Protein AF-A0A920D2S8-F1 (afdb_monomer_lite)

Secondary structure (DSSP, 8-state):
-HHHHHHHHHHHHHHHHHHHHHHHHHHHHHHT-SHHHHHHHHHHHH-HHHHHHHHHHHHHHHHHHHHHHHHHTTSSS-HHHHHHHHHHHH--HHHHHHHHHHHHHHHHTT-HHHHHHHHHHHHTT--HHHHHHHHHHHHHHHHHHHHHHHHHHHH-HHHHHHHHHHHHHHHHHSSHHHHHHHHHHHHHHHHHHHTTS--

Structure (mmCIF, N/CA/C/O backbone):
data_AF-A0A920D2S8-F1
#
_entry.id   AF-A0A920D2S8-F1
#
loop_
_atom_site.group_PDB
_atom_site.id
_atom_site.type_symbol
_atom_site.label_atom_id
_atom_site.label_alt_id
_atom_site.label_comp_id
_atom_site.label_asym_id
_atom_site.label_entity_id
_atom_site.label_seq_id
_atom_site.pdbx_PDB_ins_code
_atom_site.Cartn_x
_atom_site.Cartn_y
_atom_site.Cartn_z
_atom_site.occupancy
_atom_site.B_iso_or_equiv
_atom_site.auth_seq_id
_atom_site.auth_comp_id
_atom_site.auth_asym_id
_atom_site.auth_atom_id
_atom_site.pdbx_PDB_model_num
ATOM 1 N N . MET A 1 1 ? -25.671 11.255 15.017 1.00 48.94 1 MET A N 1
ATOM 2 C CA . MET A 1 1 ? -25.073 9.896 14.978 1.00 48.94 1 MET A CA 1
ATOM 3 C C . MET A 1 1 ? -24.901 9.359 13.550 1.00 48.94 1 MET A C 1
ATOM 5 O O . MET A 1 1 ? -23.801 8.938 13.218 1.00 48.94 1 MET A O 1
ATOM 9 N N . LEU A 1 2 ? -25.908 9.436 12.667 1.00 39.38 2 LEU A N 1
ATOM 10 C CA . LEU A 1 2 ? -25.797 8.961 11.270 1.00 39.38 2 LEU A CA 1
ATOM 11 C C . LEU A 1 2 ? -24.763 9.729 10.416 1.00 39.38 2 LEU A C 1
ATOM 13 O O . LEU A 1 2 ? -24.009 9.124 9.659 1.00 39.38 2 LEU A O 1
ATOM 17 N N . THR A 1 3 ? -24.661 11.050 10.569 1.00 47.47 3 THR A N 1
ATOM 18 C CA . THR A 1 3 ? -23.686 11.903 9.857 1.00 47.47 3 THR A CA 1
ATOM 19 C C . THR A 1 3 ? -22.233 11.585 10.215 1.00 47.47 3 THR A C 1
ATOM 21 O O . THR A 1 3 ? -21.367 11.590 9.344 1.00 47.47 3 THR A O 1
ATOM 24 N N . GLU A 1 4 ? -21.973 11.253 11.480 1.00 61.62 4 GLU A N 1
ATOM 25 C CA . GLU A 1 4 ? -20.663 10.798 11.963 1.00 61.62 4 GLU A CA 1
ATOM 26 C C . GLU A 1 4 ? -20.264 9.465 11.314 1.00 61.62 4 GLU A C 1
ATOM 28 O O . GLU A 1 4 ? -19.127 9.303 10.876 1.00 61.62 4 GLU A O 1
ATOM 33 N N . SER A 1 5 ? -21.211 8.527 11.181 1.00 66.38 5 SER A N 1
ATOM 34 C CA . SER A 1 5 ? -20.958 7.231 10.535 1.00 66.38 5 SER A CA 1
ATOM 35 C C . SER A 1 5 ? -20.650 7.366 9.038 1.00 66.38 5 SER A C 1
ATOM 37 O O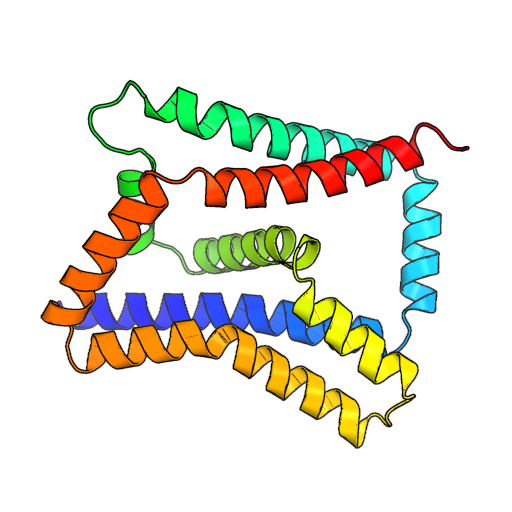 . SER A 1 5 ? -19.668 6.795 8.566 1.00 66.38 5 SER A O 1
ATOM 39 N N . LYS A 1 6 ? -21.396 8.212 8.310 1.00 73.25 6 LYS A N 1
ATOM 40 C CA . LYS A 1 6 ? -21.162 8.473 6.879 1.00 73.25 6 LYS A CA 1
ATOM 41 C C . LYS A 1 6 ? -19.796 9.110 6.620 1.00 73.25 6 LYS A C 1
ATOM 43 O O . LYS A 1 6 ? -19.099 8.710 5.695 1.00 73.25 6 LYS A O 1
ATOM 48 N N . LYS A 1 7 ? -19.375 10.065 7.457 1.00 77.75 7 LYS A N 1
ATOM 49 C CA . LYS A 1 7 ? -18.043 10.687 7.344 1.00 77.75 7 LYS A CA 1
ATOM 50 C C . LYS A 1 7 ? -16.918 9.680 7.592 1.00 77.75 7 LYS A C 1
ATOM 52 O O . LYS A 1 7 ? -15.900 9.727 6.908 1.00 77.75 7 LYS A O 1
ATOM 57 N N . LYS A 1 8 ? -17.088 8.769 8.556 1.00 78.12 8 LYS A N 1
ATOM 58 C CA . LYS A 1 8 ? -16.113 7.701 8.842 1.00 78.12 8 LYS A CA 1
ATOM 59 C C . LYS A 1 8 ? -15.995 6.726 7.671 1.00 78.12 8 LYS A C 1
ATOM 61 O O . LYS A 1 8 ? -14.882 6.405 7.269 1.00 78.12 8 LYS A O 1
ATOM 66 N N . GLU A 1 9 ? -17.123 6.338 7.082 1.00 85.31 9 GLU A N 1
ATOM 67 C CA . GLU A 1 9 ? -17.157 5.510 5.876 1.00 85.31 9 GLU A CA 1
ATOM 68 C C . GLU A 1 9 ? -16.448 6.183 4.692 1.00 85.31 9 GLU A C 1
ATOM 70 O O . GLU A 1 9 ? -15.559 5.588 4.093 1.00 85.31 9 GLU A O 1
ATOM 75 N N . GLN A 1 10 ? -16.780 7.441 4.390 1.00 86.38 10 GLN A N 1
ATOM 76 C CA . GLN A 1 10 ? -16.153 8.185 3.292 1.00 86.38 10 GLN A CA 1
ATOM 77 C C . GLN A 1 10 ? -14.638 8.311 3.467 1.00 86.38 10 GLN A C 1
ATOM 79 O O . GLN A 1 10 ? -13.891 8.167 2.505 1.00 86.38 10 GLN A O 1
ATOM 84 N N . ARG A 1 11 ? -14.168 8.551 4.696 1.00 86.25 11 ARG A N 1
ATOM 85 C CA . ARG A 1 11 ? -12.732 8.615 4.999 1.00 86.25 11 ARG A CA 1
ATOM 86 C C . ARG A 1 11 ? -12.046 7.263 4.825 1.00 86.25 11 ARG A C 1
ATOM 88 O O . ARG A 1 11 ? -10.928 7.236 4.326 1.00 86.25 11 ARG A O 1
ATOM 95 N N . LEU A 1 12 ? -12.698 6.163 5.210 1.00 87.25 12 LEU A N 1
ATOM 96 C CA . LEU A 1 12 ? -12.176 4.816 4.972 1.00 87.25 12 LEU A CA 1
ATOM 97 C C . LEU A 1 12 ? -12.069 4.533 3.471 1.00 87.25 12 LEU A C 1
ATOM 99 O O . LEU A 1 12 ? -11.024 4.091 3.011 1.00 87.25 12 LEU A O 1
ATOM 103 N N . LEU A 1 13 ? -13.118 4.831 2.704 1.00 90.50 13 LEU A N 1
ATOM 104 C CA . LEU A 1 13 ? -13.106 4.654 1.251 1.00 90.50 13 LEU A CA 1
ATOM 105 C C . LEU A 1 13 ? -12.036 5.522 0.583 1.00 90.50 13 LEU A C 1
ATOM 107 O O . LEU A 1 13 ? -11.340 5.042 -0.302 1.00 90.50 13 LEU A O 1
ATOM 111 N N . LEU A 1 14 ? -11.850 6.763 1.044 1.00 91.00 14 LEU A N 1
ATOM 112 C CA . LEU A 1 14 ? -10.781 7.638 0.567 1.00 91.00 14 LEU A CA 1
ATOM 113 C C . LEU A 1 14 ? -9.392 7.066 0.878 1.00 91.00 14 LEU A C 1
ATOM 115 O O . LEU A 1 14 ? -8.536 7.048 0.002 1.00 91.00 14 LEU A O 1
ATOM 119 N N . PHE A 1 15 ? -9.172 6.592 2.108 1.00 90.12 15 PHE A N 1
ATOM 120 C CA . PHE A 1 15 ? -7.922 5.937 2.498 1.00 90.12 15 PHE A CA 1
ATOM 121 C C . PHE A 1 15 ? -7.609 4.759 1.567 1.00 90.12 15 PHE A C 1
ATOM 123 O O . PHE A 1 15 ? -6.513 4.678 1.017 1.00 90.12 15 PHE A O 1
ATOM 130 N N . LEU A 1 16 ? -8.598 3.890 1.346 1.00 92.75 16 LEU A N 1
ATOM 131 C CA . LEU A 1 16 ? -8.471 2.731 0.469 1.00 92.75 16 LEU A CA 1
ATOM 132 C C . LEU A 1 16 ? -8.200 3.145 -0.982 1.00 92.75 16 LEU A C 1
ATOM 134 O O . LEU A 1 16 ? -7.296 2.602 -1.605 1.00 92.75 16 LEU A O 1
ATOM 138 N N . ALA A 1 17 ? -8.924 4.134 -1.506 1.00 94.00 17 ALA A N 1
ATOM 139 C CA . ALA A 1 17 ? -8.748 4.615 -2.873 1.00 94.00 17 ALA A CA 1
ATOM 140 C C . ALA A 1 17 ? -7.345 5.187 -3.116 1.00 94.00 17 ALA A C 1
ATOM 142 O O . ALA A 1 17 ? -6.753 4.923 -4.157 1.00 94.00 17 ALA A O 1
ATOM 143 N N . ILE A 1 18 ? -6.790 5.931 -2.155 1.00 94.12 18 ILE A N 1
ATOM 144 C CA . ILE A 1 18 ? -5.440 6.499 -2.271 1.00 94.12 18 ILE A CA 1
ATOM 145 C C . ILE A 1 18 ? -4.386 5.394 -2.252 1.00 94.12 18 ILE A C 1
ATOM 147 O O . ILE A 1 18 ? -3.505 5.386 -3.108 1.00 94.12 18 ILE A O 1
ATOM 151 N N . ALA A 1 19 ? -4.487 4.451 -1.311 1.00 92.56 19 ALA A N 1
ATOM 152 C CA . ALA A 1 19 ? -3.538 3.347 -1.213 1.00 92.56 19 ALA A CA 1
ATOM 153 C C . ALA A 1 19 ? -3.572 2.461 -2.471 1.00 92.56 19 ALA A C 1
ATOM 155 O O . ALA A 1 19 ? -2.531 2.199 -3.067 1.00 92.56 19 ALA A O 1
ATOM 156 N N . GLN A 1 20 ? -4.763 2.058 -2.926 1.00 95.00 20 GLN A N 1
ATOM 157 C CA . GLN A 1 20 ? -4.910 1.234 -4.132 1.00 95.00 20 GLN A CA 1
ATOM 158 C C . GLN A 1 20 ? -4.553 1.999 -5.409 1.00 95.00 20 GLN A C 1
ATOM 160 O O . GLN A 1 20 ? -3.963 1.429 -6.318 1.00 95.00 20 GLN A O 1
ATOM 165 N N . GLY A 1 21 ? -4.845 3.299 -5.478 1.00 95.94 21 GLY A N 1
ATOM 166 C CA . GLY A 1 21 ? -4.394 4.147 -6.580 1.00 95.94 21 GLY A CA 1
ATOM 167 C C . GLY A 1 21 ? -2.869 4.190 -6.675 1.00 95.94 21 GLY A C 1
ATOM 168 O O . GLY A 1 21 ? -2.323 4.053 -7.766 1.00 95.94 21 GLY A O 1
ATOM 169 N N . ALA A 1 22 ? -2.175 4.303 -5.538 1.00 94.62 22 ALA A N 1
ATOM 170 C CA . ALA A 1 22 ? -0.715 4.268 -5.491 1.00 94.62 22 ALA A CA 1
ATOM 171 C C . ALA A 1 22 ? -0.149 2.907 -5.936 1.00 94.62 22 ALA A C 1
ATOM 173 O O . ALA A 1 22 ? 0.770 2.880 -6.754 1.00 94.62 22 ALA A O 1
ATOM 174 N N . TYR A 1 23 ? -0.728 1.788 -5.482 1.00 93.94 23 TYR A N 1
ATOM 175 C CA . TYR A 1 23 ? -0.346 0.451 -5.958 1.00 93.94 23 TYR A CA 1
ATOM 176 C C . TYR A 1 23 ? -0.609 0.266 -7.453 1.00 93.94 23 TYR A C 1
ATOM 178 O O . TYR A 1 23 ? 0.257 -0.240 -8.162 1.00 93.94 23 TYR A O 1
ATOM 186 N N . PHE A 1 24 ? -1.760 0.709 -7.956 1.00 96.00 24 PHE A N 1
ATOM 187 C CA . PHE A 1 24 ? -2.099 0.613 -9.372 1.00 96.00 24 PHE A CA 1
ATOM 188 C C . PHE A 1 24 ? -1.121 1.405 -10.249 1.00 96.00 24 PHE A C 1
ATOM 190 O O . PHE A 1 24 ? -0.602 0.864 -11.223 1.00 96.00 24 PHE A O 1
ATOM 197 N N . ILE A 1 25 ? -0.803 2.648 -9.865 1.00 94.69 25 ILE A N 1
ATOM 198 C CA . ILE A 1 25 ? 0.209 3.471 -10.545 1.00 94.69 25 ILE A CA 1
ATOM 199 C C . ILE A 1 25 ? 1.573 2.784 -10.497 1.00 94.69 25 ILE A C 1
ATOM 201 O O . ILE A 1 25 ? 2.230 2.680 -11.527 1.00 94.69 25 ILE A O 1
ATOM 205 N N . LEU A 1 26 ? 1.983 2.270 -9.334 1.00 92.12 26 LEU A N 1
ATOM 206 C CA . LEU A 1 26 ? 3.229 1.519 -9.197 1.00 92.12 26 LEU A CA 1
ATOM 207 C C . LEU A 1 26 ? 3.266 0.308 -10.138 1.00 92.12 26 LEU A C 1
ATOM 209 O O . LEU A 1 26 ? 4.283 0.071 -10.777 1.00 92.12 26 LEU A O 1
ATOM 213 N N . GLY A 1 27 ? 2.162 -0.434 -10.245 1.00 93.56 27 GLY A N 1
ATOM 214 C CA . GLY A 1 27 ? 2.045 -1.569 -11.158 1.00 93.56 27 GLY A CA 1
ATOM 215 C C . GLY A 1 27 ? 2.191 -1.146 -12.615 1.00 93.56 27 GLY A C 1
ATOM 216 O O . GLY A 1 27 ? 2.940 -1.769 -13.353 1.00 93.56 27 GLY A O 1
ATOM 217 N N . ILE A 1 28 ? 1.546 -0.052 -13.025 1.00 93.69 28 ILE A N 1
ATOM 218 C CA . ILE A 1 28 ? 1.710 0.501 -14.376 1.00 93.69 28 ILE A CA 1
ATOM 219 C C . ILE A 1 28 ? 3.165 0.899 -14.630 1.00 93.69 28 ILE A C 1
ATOM 221 O O . ILE A 1 28 ? 3.725 0.511 -15.650 1.00 93.69 28 ILE A O 1
ATOM 225 N N . VAL A 1 29 ? 3.782 1.642 -13.707 1.00 90.44 29 VAL A N 1
ATOM 226 C CA . VAL A 1 29 ? 5.187 2.066 -13.815 1.00 90.44 29 VAL A CA 1
ATOM 227 C C . VAL A 1 29 ? 6.106 0.851 -13.944 1.00 90.44 29 VAL A C 1
ATOM 229 O O . VAL A 1 29 ? 6.975 0.836 -14.805 1.00 90.44 29 VAL A O 1
ATOM 232 N N . PHE A 1 30 ? 5.866 -0.192 -13.151 1.00 89.31 30 PHE A N 1
ATOM 233 C CA . PHE A 1 30 ? 6.615 -1.443 -13.220 1.00 89.31 30 PHE A CA 1
ATOM 234 C C . PHE A 1 30 ? 6.459 -2.145 -14.578 1.00 89.31 30 PHE A C 1
ATOM 236 O O . PHE A 1 30 ? 7.442 -2.608 -15.150 1.00 89.31 30 PHE A O 1
ATOM 243 N N . MET A 1 31 ? 5.236 -2.208 -15.115 1.00 90.38 31 MET A N 1
ATOM 244 C CA . MET A 1 31 ? 4.935 -2.931 -16.359 1.00 90.38 31 MET A CA 1
ATOM 245 C C . MET A 1 31 ? 5.342 -2.182 -17.630 1.00 90.38 31 MET A C 1
ATOM 247 O O . MET A 1 31 ? 5.621 -2.821 -18.640 1.00 90.38 31 MET A O 1
ATOM 251 N N . LEU A 1 32 ? 5.373 -0.847 -17.605 1.00 88.75 32 LEU A N 1
ATOM 252 C CA . LEU A 1 32 ? 5.776 -0.023 -18.752 1.00 88.75 32 LEU A CA 1
ATOM 253 C C . LEU A 1 32 ? 7.291 0.024 -18.975 1.00 88.75 32 LEU A C 1
ATOM 255 O O . LEU A 1 32 ? 7.739 0.529 -20.001 1.00 88.75 32 LEU A O 1
AT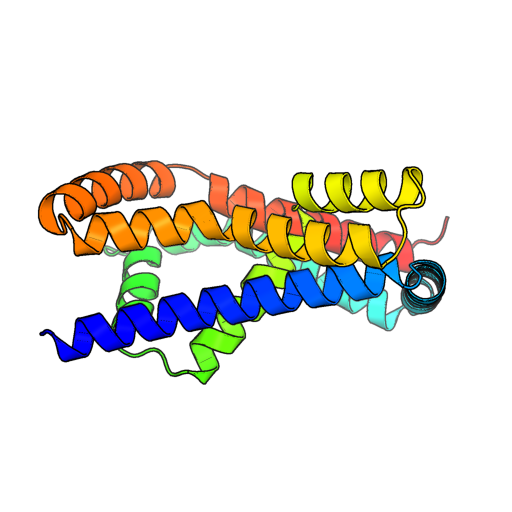OM 259 N N . GLY A 1 33 ? 8.069 -0.495 -18.036 1.00 75.25 33 GLY A N 1
ATOM 260 C CA . GLY A 1 33 ? 9.516 -0.496 -18.116 1.00 75.25 33 GLY A CA 1
ATOM 261 C C . GLY A 1 33 ? 10.076 -0.334 -16.723 1.00 75.25 33 GLY A C 1
ATOM 262 O O . GLY A 1 33 ? 10.121 0.769 -16.179 1.00 75.25 33 GLY A O 1
ATOM 263 N N . ILE A 1 34 ? 10.513 -1.451 -16.155 1.00 67.06 34 ILE A N 1
ATOM 264 C CA . ILE A 1 34 ? 11.300 -1.426 -14.934 1.00 67.06 34 ILE A CA 1
ATOM 265 C C . ILE A 1 34 ? 12.727 -0.942 -15.223 1.00 67.06 34 ILE A C 1
ATOM 267 O O . ILE A 1 34 ? 13.361 -0.445 -14.309 1.00 67.06 34 ILE A O 1
ATOM 271 N N . ASP A 1 35 ? 13.214 -1.000 -16.469 1.00 70.44 35 ASP A N 1
ATOM 272 C CA . ASP A 1 35 ? 14.599 -0.631 -16.809 1.00 70.44 35 ASP A CA 1
ATOM 273 C C . ASP A 1 35 ? 14.928 0.837 -16.478 1.00 70.44 35 ASP A C 1
ATOM 275 O O . ASP A 1 35 ? 15.859 1.058 -15.708 1.00 70.44 35 ASP A O 1
ATOM 279 N N . PRO A 1 36 ? 14.120 1.848 -16.870 1.00 69.88 36 PRO A N 1
ATOM 280 C CA . PRO A 1 36 ? 14.351 3.231 -16.440 1.00 69.88 36 PRO A CA 1
ATOM 281 C C . PRO A 1 36 ? 14.269 3.407 -14.919 1.00 69.88 36 PRO A C 1
ATOM 283 O O . PRO A 1 36 ? 14.910 4.287 -14.348 1.00 69.88 36 PRO A O 1
ATOM 286 N N . VAL A 1 37 ? 13.456 2.585 -14.249 1.00 66.31 37 VAL A N 1
ATOM 287 C CA . VAL A 1 37 ? 13.309 2.600 -12.791 1.00 66.31 37 VAL A CA 1
ATOM 288 C C . VAL A 1 37 ? 14.544 1.987 -12.133 1.00 66.31 37 VAL A C 1
ATOM 290 O O . VAL A 1 37 ? 15.051 2.557 -11.176 1.00 66.31 37 VAL A O 1
ATOM 293 N N . ILE A 1 38 ? 15.059 0.872 -12.653 1.00 69.44 38 ILE A N 1
ATOM 294 C CA . ILE A 1 38 ? 16.291 0.212 -12.211 1.00 69.44 38 ILE A CA 1
ATOM 295 C C . ILE A 1 38 ? 17.476 1.146 -12.417 1.00 69.44 38 ILE A C 1
ATOM 297 O O . ILE A 1 38 ? 18.254 1.317 -11.485 1.00 69.44 38 ILE A O 1
ATOM 301 N N . ASP A 1 39 ? 17.575 1.794 -13.575 1.00 74.00 39 ASP A N 1
ATOM 302 C CA . ASP A 1 39 ? 18.630 2.758 -13.877 1.00 74.00 39 ASP A CA 1
ATOM 303 C C . ASP A 1 39 ? 18.562 3.959 -12.927 1.00 74.00 39 ASP A C 1
ATOM 305 O O . ASP A 1 39 ? 19.576 4.365 -12.359 1.00 74.00 39 ASP A O 1
ATOM 309 N N . LEU A 1 40 ? 17.357 4.476 -12.656 1.00 69.75 40 LEU A N 1
ATOM 310 C CA . LEU A 1 40 ? 17.148 5.506 -11.639 1.00 69.75 40 LEU A CA 1
ATOM 311 C C . LEU A 1 40 ? 17.557 5.005 -10.247 1.00 69.75 40 LEU A C 1
ATOM 313 O O . LEU A 1 40 ? 18.213 5.731 -9.510 1.00 69.75 40 LEU A O 1
ATOM 317 N N . PHE A 1 41 ? 17.204 3.776 -9.869 1.00 67.75 41 PHE A N 1
ATOM 318 C CA . PHE A 1 41 ? 17.606 3.191 -8.588 1.00 67.75 41 PHE A CA 1
ATOM 319 C C . PHE A 1 41 ? 19.123 3.013 -8.484 1.00 67.75 41 PHE A C 1
ATOM 321 O O . PHE A 1 41 ? 19.675 3.250 -7.411 1.00 67.75 41 PHE A O 1
ATOM 328 N N . GLN A 1 42 ? 19.800 2.632 -9.568 1.00 71.69 42 GLN A N 1
ATOM 329 C CA . GLN A 1 42 ? 21.258 2.530 -9.622 1.00 71.69 42 GLN A CA 1
ATOM 330 C C . GLN A 1 42 ? 21.904 3.912 -9.455 1.00 71.69 42 GLN A C 1
ATOM 332 O O . GLN A 1 42 ? 22.721 4.087 -8.554 1.00 71.69 42 GLN A O 1
ATOM 337 N N . GLN A 1 43 ? 21.447 4.922 -10.202 1.00 71.50 43 GLN A N 1
ATOM 338 C CA . GLN A 1 43 ? 21.922 6.308 -10.075 1.00 71.50 43 GLN A CA 1
ATOM 339 C C . GLN A 1 43 ? 21.640 6.907 -8.686 1.00 71.50 43 GLN A C 1
ATOM 341 O O . GLN A 1 43 ? 22.475 7.600 -8.105 1.00 71.50 43 GLN A O 1
ATOM 346 N N . LEU A 1 44 ? 20.465 6.632 -8.112 1.00 67.31 44 LEU A N 1
ATOM 347 C CA . LEU A 1 44 ? 20.106 7.068 -6.762 1.00 67.31 44 LEU A CA 1
ATOM 348 C C . LEU A 1 44 ? 20.981 6.395 -5.698 1.00 67.31 44 LEU A C 1
ATOM 350 O O . LEU A 1 44 ? 21.307 7.033 -4.702 1.00 67.31 44 LEU A O 1
ATOM 354 N N . LYS A 1 45 ? 21.381 5.136 -5.898 1.00 64.38 45 LYS A N 1
ATOM 355 C CA . LYS A 1 45 ? 22.257 4.396 -4.979 1.00 64.38 45 LYS A CA 1
ATOM 356 C C . LYS A 1 45 ? 23.690 4.933 -4.978 1.00 64.38 45 LYS A C 1
ATOM 358 O O . LYS A 1 45 ? 24.335 4.916 -3.932 1.00 64.38 45 LYS A O 1
ATOM 363 N N . GLU A 1 46 ? 24.166 5.445 -6.111 1.00 72.06 46 GLU A N 1
ATOM 364 C CA . GLU A 1 46 ? 25.459 6.139 -6.209 1.00 72.06 46 GLU A CA 1
ATOM 365 C C . GLU A 1 46 ? 25.467 7.470 -5.436 1.00 72.06 46 GLU A C 1
ATOM 367 O O . GLU A 1 46 ? 26.518 7.955 -5.012 1.00 72.06 46 GLU A O 1
ATOM 372 N N . SER A 1 47 ? 24.292 8.061 -5.192 1.00 77.81 47 SER A N 1
ATOM 373 C CA . SER A 1 47 ? 24.173 9.285 -4.406 1.00 77.81 47 SER A CA 1
ATOM 374 C C . SER A 1 47 ? 24.236 8.999 -2.904 1.00 77.81 47 SER A C 1
ATOM 376 O O . SER A 1 47 ? 23.262 8.573 -2.280 1.00 77.81 47 SER A O 1
ATOM 378 N N . ILE A 1 48 ? 25.364 9.356 -2.284 1.00 79.56 48 ILE A N 1
ATOM 379 C CA . ILE A 1 48 ? 25.561 9.311 -0.823 1.00 79.56 48 ILE A CA 1
ATOM 380 C C . ILE A 1 48 ? 24.398 9.985 -0.074 1.00 79.56 48 ILE A C 1
ATOM 382 O O . ILE A 1 48 ? 23.965 9.497 0.968 1.00 79.56 48 ILE A O 1
ATOM 386 N N . PHE A 1 49 ? 23.851 11.082 -0.609 1.00 82.00 49 PHE A N 1
ATOM 387 C CA . PHE A 1 49 ? 22.737 11.805 0.010 1.00 82.00 49 PHE A CA 1
ATOM 388 C C . PHE A 1 49 ? 21.471 10.945 0.128 1.00 82.00 49 PHE A C 1
ATOM 390 O O . PHE A 1 49 ? 20.845 10.891 1.188 1.00 82.00 49 PHE A O 1
ATOM 397 N N . VAL A 1 50 ? 21.114 10.233 -0.940 1.00 78.25 50 VAL A N 1
ATOM 398 C CA . VAL A 1 50 ? 19.940 9.351 -0.970 1.00 78.25 50 VAL A CA 1
ATOM 399 C C . VAL A 1 50 ? 20.152 8.149 -0.049 1.00 78.25 50 VAL A C 1
ATOM 401 O O . VAL A 1 50 ? 19.259 7.785 0.720 1.00 78.25 50 VAL A O 1
ATOM 404 N N . SER A 1 51 ? 21.362 7.596 -0.044 1.00 78.38 51 SER A N 1
ATOM 405 C CA . SER A 1 51 ? 21.756 6.494 0.837 1.00 78.38 51 SER A CA 1
ATOM 406 C C . SER A 1 51 ? 21.659 6.874 2.318 1.00 78.38 51 SER A C 1
ATOM 408 O O . SER A 1 51 ? 21.124 6.109 3.121 1.00 78.38 51 SER A O 1
ATOM 410 N N . VAL A 1 52 ? 22.069 8.093 2.686 1.00 84.56 52 VAL A N 1
ATOM 411 C CA . VAL A 1 52 ? 21.911 8.628 4.050 1.00 84.56 52 VAL A CA 1
ATOM 412 C C . VAL A 1 52 ? 20.433 8.797 4.422 1.00 84.56 52 VAL A C 1
ATOM 414 O O . VAL A 1 52 ? 20.049 8.448 5.538 1.00 84.56 52 VAL A O 1
ATOM 417 N N . ILE A 1 53 ? 19.578 9.268 3.508 1.00 84.00 53 ILE A N 1
ATOM 418 C CA . ILE A 1 53 ? 18.129 9.383 3.758 1.00 84.00 53 ILE A CA 1
ATOM 419 C C . ILE A 1 53 ? 17.506 8.012 4.040 1.00 84.00 53 ILE A C 1
ATOM 421 O O . ILE A 1 53 ? 16.754 7.865 5.012 1.00 84.00 53 ILE A O 1
ATOM 425 N N . PHE A 1 54 ? 17.818 7.005 3.220 1.00 83.00 54 PHE A N 1
ATOM 426 C CA . PHE A 1 54 ? 17.336 5.641 3.433 1.00 83.00 54 PHE A CA 1
ATOM 427 C C . PHE A 1 54 ? 17.871 5.043 4.731 1.00 83.00 54 PHE A C 1
ATOM 429 O O . PHE A 1 54 ? 17.106 4.427 5.471 1.00 83.00 54 PHE A O 1
ATOM 436 N N . LEU A 1 55 ? 19.137 5.299 5.066 1.00 83.88 55 LEU A N 1
ATOM 437 C CA . LEU A 1 55 ? 19.746 4.841 6.310 1.00 83.88 55 LEU A CA 1
ATOM 438 C C . LEU A 1 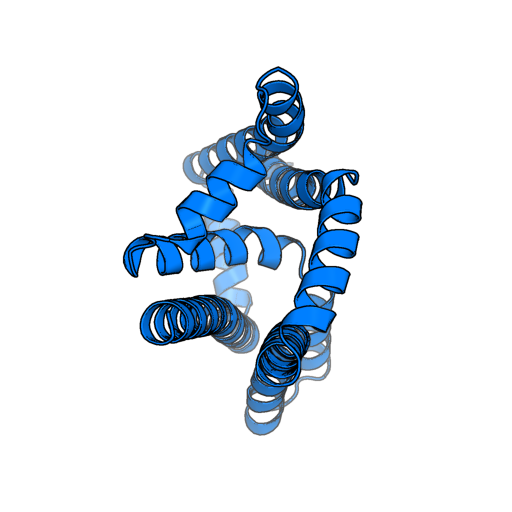55 ? 19.063 5.456 7.538 1.00 83.88 55 LEU A C 1
ATOM 440 O O . LEU A 1 55 ? 18.662 4.726 8.445 1.00 83.88 55 LEU A O 1
ATOM 444 N N . ILE A 1 56 ? 18.859 6.777 7.558 1.00 87.00 56 ILE A N 1
ATOM 445 C CA . ILE A 1 56 ? 18.171 7.467 8.661 1.00 87.00 56 ILE A CA 1
ATOM 446 C C . ILE A 1 56 ? 16.729 6.969 8.787 1.00 87.00 56 ILE A C 1
ATOM 448 O O . ILE A 1 56 ? 16.255 6.720 9.896 1.00 87.00 56 ILE A O 1
ATOM 452 N N . THR A 1 57 ? 16.039 6.780 7.661 1.00 84.25 57 THR A N 1
ATOM 453 C CA . THR A 1 57 ? 14.660 6.278 7.634 1.00 84.25 57 THR A CA 1
ATOM 454 C C . THR A 1 57 ? 14.585 4.838 8.145 1.00 84.25 57 THR A C 1
ATOM 456 O O . THR A 1 57 ? 13.738 4.529 8.984 1.00 84.25 57 THR A O 1
ATOM 459 N N . GLY A 1 58 ? 15.500 3.968 7.713 1.00 81.06 58 GLY A N 1
ATOM 460 C CA . GLY A 1 58 ? 15.609 2.588 8.180 1.00 81.06 58 GLY A CA 1
ATOM 461 C C . GLY A 1 58 ? 15.865 2.506 9.683 1.00 81.06 58 GLY A C 1
ATOM 462 O O . GLY A 1 58 ? 15.114 1.843 10.400 1.00 81.06 58 GLY A O 1
ATOM 463 N N . ILE A 1 59 ? 16.853 3.257 10.185 1.00 86.62 59 ILE A N 1
ATOM 464 C CA . ILE A 1 59 ? 17.139 3.361 11.625 1.00 86.62 59 ILE A CA 1
ATOM 465 C C . ILE A 1 59 ? 15.917 3.887 12.382 1.00 86.62 59 ILE A C 1
ATOM 467 O O . ILE A 1 59 ? 15.547 3.323 13.410 1.00 86.62 59 ILE A O 1
ATOM 471 N N . GLY A 1 60 ? 15.264 4.933 11.871 1.00 84.56 60 GLY A N 1
ATOM 472 C CA . GLY A 1 60 ? 14.074 5.521 12.478 1.00 84.56 60 GLY A CA 1
ATOM 473 C C . GLY A 1 60 ? 12.925 4.521 12.612 1.00 84.56 60 GLY A C 1
ATOM 474 O O . GLY A 1 60 ? 12.338 4.406 13.687 1.00 84.56 60 GLY A O 1
ATOM 475 N N . LEU A 1 61 ? 12.632 3.755 11.558 1.00 82.12 61 LEU A N 1
ATOM 476 C CA . LEU A 1 61 ? 11.578 2.735 11.552 1.00 82.12 61 LEU A CA 1
ATOM 477 C C . LEU A 1 61 ? 11.902 1.553 12.476 1.00 82.12 61 LEU A C 1
ATOM 479 O O . LEU A 1 61 ? 11.033 1.109 13.231 1.00 82.12 61 LEU A O 1
ATOM 483 N N . ILE A 1 62 ? 13.151 1.076 12.479 1.00 83.38 62 ILE A N 1
ATOM 484 C CA . ILE A 1 62 ? 13.601 0.013 13.391 1.00 83.38 62 ILE A CA 1
ATOM 485 C C . ILE A 1 62 ? 13.507 0.491 14.840 1.00 83.38 62 ILE A C 1
ATOM 487 O O . ILE A 1 62 ? 12.919 -0.185 15.685 1.00 83.38 62 ILE A O 1
ATOM 491 N N . TYR A 1 63 ? 14.025 1.684 15.135 1.00 85.75 63 TYR A N 1
ATOM 492 C CA . TYR A 1 63 ? 13.936 2.268 16.467 1.00 85.75 63 TYR A CA 1
ATOM 493 C C . TYR A 1 63 ? 12.479 2.423 16.906 1.00 85.75 63 TYR A C 1
ATOM 495 O O . TYR A 1 63 ? 12.128 2.041 18.024 1.00 85.75 63 TYR A O 1
ATOM 503 N N . LEU A 1 64 ? 11.606 2.907 16.017 1.00 79.06 64 LEU A N 1
ATOM 504 C CA . LEU A 1 64 ? 10.178 3.044 16.283 1.00 79.06 64 LEU A CA 1
ATOM 505 C C . LEU A 1 64 ? 9.531 1.689 16.611 1.00 79.06 64 LEU A C 1
ATOM 507 O O . LEU A 1 64 ? 8.757 1.615 17.566 1.00 79.06 64 LEU A O 1
ATOM 511 N N . SER A 1 65 ? 9.896 0.617 15.901 1.00 78.81 65 SER A N 1
ATOM 512 C CA . SER A 1 65 ? 9.436 -0.752 16.183 1.00 78.81 65 SER A CA 1
ATOM 513 C C . SER A 1 65 ? 9.775 -1.209 17.615 1.00 78.81 65 SER A C 1
ATOM 515 O O . SER A 1 65 ? 8.933 -1.788 18.300 1.00 78.81 65 SER A O 1
ATOM 517 N N . PHE A 1 66 ? 10.951 -0.868 18.149 1.00 77.75 66 PHE A N 1
ATOM 518 C CA . PHE A 1 66 ? 11.322 -1.221 19.530 1.00 77.75 66 PHE A CA 1
ATOM 519 C C . PHE A 1 66 ? 10.850 -0.217 20.593 1.00 77.75 66 PHE A C 1
ATOM 521 O O . PHE A 1 66 ? 10.648 -0.585 21.757 1.00 77.75 66 PHE A O 1
ATOM 528 N N . ALA A 1 67 ? 10.686 1.055 20.230 1.00 76.00 67 ALA A N 1
ATOM 529 C CA . ALA A 1 67 ? 10.290 2.121 21.145 1.00 76.00 67 ALA A CA 1
ATOM 530 C C . ALA A 1 67 ? 8.776 2.137 21.404 1.00 76.00 67 ALA A C 1
ATOM 532 O O . ALA A 1 67 ? 8.351 2.394 22.534 1.00 76.00 67 ALA A O 1
ATOM 533 N N . LEU A 1 68 ? 7.957 1.810 20.398 1.00 69.44 68 LEU A N 1
ATOM 534 C CA . LEU A 1 68 ? 6.492 1.792 20.482 1.00 69.44 68 LEU A CA 1
ATOM 535 C C . LEU A 1 68 ? 5.948 0.983 21.686 1.00 69.44 68 LEU A C 1
ATOM 537 O O . LEU A 1 68 ? 5.097 1.512 22.408 1.00 69.44 68 LEU A O 1
ATOM 541 N N . PRO A 1 69 ? 6.441 -0.235 21.995 1.00 66.38 69 PRO A N 1
ATOM 542 C CA . PRO A 1 69 ? 6.030 -0.994 23.186 1.00 66.38 69 PRO A CA 1
ATOM 543 C C . PRO A 1 69 ? 6.480 -0.372 24.515 1.00 66.38 69 PRO A C 1
ATOM 545 O O . PRO A 1 69 ? 5.776 -0.455 25.520 1.00 66.38 69 PRO A O 1
ATOM 548 N N . LYS A 1 70 ? 7.661 0.259 24.550 1.00 65.75 70 LYS A N 1
ATOM 549 C CA . LYS A 1 70 ? 8.228 0.857 25.773 1.00 65.75 70 LYS A CA 1
ATOM 550 C C . LYS A 1 70 ? 7.505 2.150 26.151 1.00 65.75 70 LYS A C 1
ATOM 552 O O . LYS A 1 70 ? 7.172 2.353 27.315 1.00 65.75 70 LYS A O 1
ATOM 557 N N . LEU A 1 71 ? 7.185 2.978 25.157 1.00 58.25 71 LEU A N 1
ATOM 558 C CA . LEU A 1 71 ? 6.445 4.235 25.321 1.00 58.25 71 LEU A CA 1
ATOM 559 C C . LEU A 1 71 ? 4.983 4.025 25.749 1.00 58.25 71 LEU A C 1
ATOM 561 O O . LEU A 1 71 ? 4.327 4.957 26.216 1.00 58.25 71 LEU A O 1
ATOM 565 N N . THR A 1 72 ? 4.466 2.805 25.600 1.00 55.88 72 THR A N 1
ATOM 566 C CA . THR A 1 72 ? 3.069 2.452 25.884 1.00 55.88 72 THR A CA 1
ATOM 567 C C . THR A 1 72 ? 2.865 1.714 27.199 1.00 55.88 72 THR A C 1
ATOM 569 O O . THR A 1 72 ? 1.734 1.638 27.672 1.00 55.88 72 THR A O 1
ATOM 572 N N . LYS A 1 73 ? 3.941 1.239 27.835 1.00 52.91 73 LYS A N 1
ATOM 573 C CA . LYS A 1 73 ? 3.882 0.396 29.037 1.00 52.91 73 LYS A CA 1
ATOM 574 C C . LYS A 1 73 ? 3.443 1.135 30.314 1.00 52.91 73 LYS A C 1
ATOM 576 O O . LYS A 1 73 ? 2.978 0.486 31.239 1.00 52.91 73 LYS A O 1
ATOM 581 N N . ASN A 1 74 ? 3.568 2.469 30.363 1.00 45.06 74 ASN A N 1
ATOM 582 C CA . ASN A 1 74 ? 3.473 3.253 31.609 1.00 45.06 74 ASN A CA 1
ATOM 583 C C . ASN A 1 74 ? 2.325 4.284 31.677 1.00 45.06 74 ASN A C 1
ATOM 585 O O . ASN A 1 74 ? 2.268 5.079 32.611 1.00 45.06 74 ASN A O 1
ATOM 589 N N . LYS A 1 75 ? 1.403 4.322 30.705 1.00 46.12 75 LYS A N 1
ATOM 590 C CA . LYS A 1 75 ? 0.242 5.234 30.744 1.00 46.12 75 LYS A CA 1
ATOM 591 C C . LYS A 1 75 ? -1.054 4.433 30.672 1.00 46.12 75 LYS A C 1
ATOM 593 O O . LYS A 1 75 ? -1.242 3.662 29.740 1.00 46.12 75 LYS A O 1
ATOM 598 N N . SER A 1 76 ? -1.952 4.685 31.632 1.00 39.94 76 SER A N 1
ATOM 599 C CA . SER A 1 76 ? -3.276 4.062 31.884 1.00 39.94 76 SER A CA 1
ATOM 600 C C . SER A 1 76 ? -4.307 4.165 30.730 1.00 39.94 76 SER A C 1
ATOM 602 O O . SER A 1 76 ? -5.516 4.074 30.897 1.00 39.94 76 SER A O 1
ATOM 604 N N . GLY A 1 77 ? -3.854 4.378 29.501 1.00 49.31 77 GLY A N 1
ATOM 605 C CA . GLY A 1 77 ? -4.663 4.300 28.300 1.00 49.31 77 GLY A CA 1
ATOM 606 C C . GLY A 1 77 ? -3.737 3.988 27.143 1.00 49.31 77 GLY A C 1
ATOM 607 O O . GLY A 1 77 ? -2.813 4.758 26.874 1.00 49.31 77 GLY A O 1
ATOM 608 N N . ASN A 1 78 ? -3.985 2.859 26.484 1.00 55.75 78 ASN A N 1
ATOM 609 C CA . ASN A 1 78 ? -3.186 2.365 25.371 1.00 55.75 78 ASN A CA 1
ATOM 610 C C . ASN A 1 78 ? -2.990 3.511 24.357 1.00 55.75 78 ASN A C 1
ATOM 612 O O . ASN A 1 78 ? -3.970 4.081 23.872 1.00 55.75 78 ASN A O 1
ATOM 616 N N . ILE A 1 79 ? -1.754 3.923 24.051 1.00 53.22 79 ILE A N 1
ATOM 617 C CA . ILE A 1 79 ? -1.555 5.082 23.156 1.00 53.22 79 ILE A CA 1
ATOM 618 C C . ILE A 1 79 ? -2.194 4.820 21.793 1.00 53.22 79 ILE A C 1
ATOM 620 O O . ILE A 1 79 ? -2.744 5.727 21.186 1.00 53.22 79 ILE A O 1
ATOM 624 N N . TYR A 1 80 ? -2.237 3.548 21.394 1.00 51.66 80 TYR A N 1
ATOM 625 C CA . TYR A 1 80 ? -2.972 3.060 20.244 1.00 51.66 80 TYR A CA 1
ATOM 626 C C . TYR A 1 80 ? -4.462 3.377 20.347 1.00 51.66 80 TYR A C 1
ATOM 628 O O . TYR A 1 80 ? -5.008 3.933 19.410 1.00 51.66 80 TYR A O 1
ATOM 636 N N . THR A 1 81 ? -5.136 3.139 21.477 1.00 55.59 81 THR A N 1
ATOM 637 C CA . THR A 1 81 ? -6.561 3.492 21.600 1.00 55.59 81 THR A CA 1
ATOM 638 C C . THR A 1 81 ? -6.779 4.998 21.543 1.00 55.59 81 THR A C 1
ATOM 640 O O . THR A 1 81 ? -7.754 5.418 20.934 1.00 55.59 81 THR A O 1
ATOM 643 N N . ARG A 1 82 ? -5.864 5.820 22.077 1.00 57.59 82 ARG A N 1
ATOM 644 C CA . ARG A 1 82 ? -5.948 7.287 21.943 1.00 57.59 82 ARG A CA 1
ATOM 645 C C . ARG A 1 82 ? -5.678 7.763 20.521 1.00 57.59 82 ARG A C 1
ATOM 647 O O . ARG A 1 82 ? -6.415 8.609 20.034 1.00 57.59 82 ARG A O 1
ATOM 654 N N . ILE A 1 83 ? -4.656 7.227 19.857 1.00 54.62 83 ILE A N 1
ATOM 655 C CA . ILE A 1 83 ? -4.326 7.538 18.465 1.00 54.62 83 ILE A CA 1
ATOM 656 C C . ILE A 1 83 ? -5.489 7.104 17.572 1.00 54.62 83 ILE A C 1
ATOM 658 O O . ILE A 1 83 ? -6.015 7.939 16.856 1.00 54.62 83 ILE A O 1
ATOM 662 N N . PHE A 1 84 ? -5.995 5.874 17.695 1.00 54.09 84 PHE A N 1
ATOM 663 C CA . PHE A 1 84 ? -7.149 5.383 16.933 1.00 54.09 84 PHE A CA 1
ATOM 664 C C . PHE A 1 84 ? -8.459 6.133 17.251 1.00 54.09 84 PHE A C 1
ATOM 666 O O . PHE A 1 84 ? -9.221 6.426 16.332 1.00 54.09 84 PHE A O 1
ATOM 673 N N . GLN A 1 85 ? -8.735 6.504 18.510 1.00 55.75 85 GLN A N 1
ATOM 674 C CA . GLN A 1 85 ? -9.917 7.313 18.862 1.00 55.75 85 GLN A CA 1
ATOM 675 C C . GLN A 1 85 ? -9.816 8.747 18.337 1.00 55.75 85 GLN A C 1
ATOM 677 O O . GLN A 1 85 ? -10.782 9.269 17.779 1.00 55.75 85 GLN A O 1
ATOM 682 N N . LYS A 1 86 ? -8.642 9.376 18.471 1.00 53.72 86 LYS A N 1
ATOM 683 C CA . LYS A 1 86 ? -8.363 10.704 17.911 1.00 53.72 86 LYS A CA 1
ATOM 684 C C . LYS A 1 86 ? -8.381 10.657 16.384 1.00 53.72 86 LYS A C 1
ATOM 686 O O . LYS A 1 86 ? -8.829 11.612 15.755 1.00 53.72 86 LYS A O 1
ATOM 691 N N . ILE A 1 87 ? -7.998 9.515 15.804 1.00 54.31 87 ILE A N 1
ATOM 692 C CA . ILE A 1 87 ? -8.081 9.280 14.370 1.00 54.31 87 ILE A CA 1
ATOM 693 C C . ILE A 1 87 ? -9.549 9.212 13.902 1.00 54.31 87 ILE A C 1
ATOM 695 O O . ILE A 1 87 ? -9.936 9.790 12.889 1.00 54.31 87 ILE A O 1
ATOM 699 N N . GLY A 1 88 ? -10.411 8.547 14.670 1.00 53.28 88 GLY A N 1
ATOM 700 C CA . GLY A 1 88 ? -11.808 8.337 14.294 1.00 53.28 88 GLY A CA 1
ATOM 701 C C . GLY A 1 88 ? -12.688 9.591 14.326 1.00 53.28 88 GLY A C 1
ATOM 702 O O . GLY A 1 88 ? -13.563 9.728 13.469 1.00 53.28 88 GLY A O 1
ATOM 703 N N . ASN A 1 89 ? -12.493 10.501 15.287 1.00 56.28 89 ASN A N 1
ATOM 704 C CA . ASN A 1 89 ? -13.462 11.582 15.526 1.00 56.28 89 ASN A CA 1
ATOM 705 C C . ASN A 1 89 ? -13.189 12.885 14.757 1.00 56.28 89 ASN A C 1
ATOM 707 O O . ASN A 1 89 ? -14.138 13.598 14.448 1.00 56.28 89 ASN A O 1
ATOM 711 N N . THR A 1 90 ? -11.945 13.207 14.381 1.00 59.25 90 THR A N 1
ATOM 712 C CA . THR A 1 90 ? -11.624 14.533 13.803 1.00 59.25 90 THR A CA 1
ATOM 713 C C . THR A 1 90 ? -10.542 14.515 12.719 1.00 59.25 90 THR A C 1
ATOM 715 O O . THR A 1 90 ? -9.823 15.499 12.548 1.00 59.25 90 THR A O 1
ATOM 718 N N . LEU A 1 91 ? -10.409 13.437 11.936 1.00 66.81 91 LEU A N 1
ATOM 719 C CA . LEU A 1 91 ? -9.412 13.447 10.863 1.00 66.81 91 LEU A CA 1
ATOM 720 C C . LEU A 1 91 ? -9.772 14.408 9.728 1.00 66.81 91 LEU A C 1
ATOM 722 O O . LEU A 1 91 ? -10.783 14.244 9.044 1.00 66.81 91 LEU A O 1
ATOM 726 N N . SER A 1 92 ? -8.904 15.388 9.491 1.00 81.56 92 SER A N 1
ATOM 727 C CA . SER A 1 92 ? -8.930 16.160 8.251 1.00 81.56 92 SER A CA 1
ATOM 728 C C . SER A 1 92 ? -8.627 15.243 7.065 1.00 81.56 92 SER A C 1
ATOM 730 O O . SER A 1 92 ? -7.834 14.308 7.185 1.00 81.56 92 SER A O 1
ATOM 732 N N . VAL A 1 93 ? -9.223 15.538 5.907 1.00 83.56 93 VAL A N 1
ATOM 733 C CA . VAL A 1 93 ? -8.961 14.842 4.634 1.00 83.56 93 VAL A CA 1
ATOM 734 C C . VAL A 1 93 ? -7.458 14.767 4.357 1.00 83.56 93 VAL A C 1
ATOM 736 O O . VAL A 1 93 ? -6.955 13.707 4.004 1.00 83.56 93 VAL A O 1
ATOM 739 N N . LYS A 1 94 ? -6.724 15.855 4.632 1.00 85.69 94 LYS A N 1
ATOM 740 C CA . LYS A 1 94 ? -5.261 15.911 4.484 1.00 85.69 94 LYS A CA 1
ATOM 741 C C . LYS A 1 94 ? -4.551 14.818 5.284 1.00 85.69 94 LYS A C 1
ATOM 743 O O . LYS A 1 94 ? -3.674 14.151 4.760 1.00 85.69 94 LYS A O 1
ATOM 748 N N . VAL A 1 95 ? -4.967 14.593 6.529 1.00 85.50 95 VAL A N 1
ATOM 749 C CA . VAL A 1 95 ? -4.355 13.575 7.394 1.00 85.50 95 VAL A CA 1
ATOM 750 C C . VAL A 1 95 ? -4.666 12.170 6.878 1.00 85.50 95 VAL A C 1
ATOM 752 O O . VAL A 1 95 ? -3.787 11.318 6.899 1.00 85.50 95 VAL A O 1
ATOM 755 N N . VAL A 1 96 ? -5.882 11.927 6.374 1.00 85.56 96 VAL A N 1
ATOM 756 C CA . VAL A 1 96 ? -6.243 10.630 5.768 1.00 85.56 96 VAL A CA 1
ATOM 757 C C . VAL A 1 96 ? -5.349 10.335 4.566 1.00 85.56 96 VAL A C 1
ATOM 759 O O . VAL A 1 96 ? -4.817 9.234 4.468 1.00 85.56 96 VAL A O 1
ATOM 762 N N . VAL A 1 97 ? -5.142 11.330 3.699 1.00 88.25 97 VAL A N 1
ATOM 763 C CA . VAL A 1 97 ? -4.264 11.224 2.526 1.00 88.25 97 VAL A CA 1
ATOM 764 C C . VAL A 1 97 ? -2.831 10.905 2.947 1.00 88.25 97 VAL A C 1
ATOM 766 O O . VAL A 1 97 ? -2.244 9.952 2.442 1.00 88.25 97 VAL A O 1
ATOM 769 N N . THR A 1 98 ? -2.281 11.651 3.910 1.00 86.69 98 THR A N 1
ATOM 770 C CA . THR A 1 98 ? -0.918 11.421 4.406 1.00 86.69 98 THR A CA 1
ATOM 771 C C . THR A 1 98 ? -0.762 10.028 5.013 1.00 86.69 98 THR A C 1
ATOM 773 O O . THR A 1 98 ? 0.214 9.347 4.721 1.00 86.69 98 THR A O 1
ATOM 776 N N . ILE A 1 99 ? -1.722 9.574 5.826 1.00 85.38 99 ILE A N 1
ATOM 777 C CA . ILE A 1 99 ? -1.670 8.236 6.432 1.00 85.38 99 ILE A CA 1
ATOM 778 C C . ILE A 1 99 ? -1.780 7.145 5.362 1.00 85.38 99 ILE A C 1
ATOM 780 O O . ILE A 1 99 ? -1.046 6.169 5.446 1.00 85.38 99 ILE A O 1
ATOM 784 N N . ALA A 1 100 ? -2.649 7.303 4.358 1.00 87.88 100 ALA A N 1
ATOM 785 C CA . ALA A 1 100 ? -2.771 6.350 3.253 1.00 87.88 100 ALA A CA 1
ATOM 786 C C . ALA A 1 100 ? -1.464 6.214 2.468 1.00 87.88 100 ALA A C 1
ATOM 788 O O . ALA A 1 100 ? -1.016 5.103 2.201 1.00 87.88 100 ALA A O 1
ATOM 789 N N . PHE A 1 101 ? -0.821 7.340 2.163 1.00 90.19 101 PHE A N 1
ATOM 790 C CA . PHE A 1 101 ? 0.451 7.343 1.451 1.00 90.19 101 PHE A CA 1
ATOM 791 C C . PHE A 1 101 ? 1.588 6.726 2.279 1.00 90.19 101 PHE A C 1
ATOM 793 O O . PHE A 1 101 ? 2.350 5.908 1.775 1.00 90.19 101 PHE A O 1
ATOM 800 N N . LEU A 1 102 ? 1.677 7.054 3.573 1.00 84.44 102 LEU A N 1
ATOM 801 C CA . LEU A 1 102 ? 2.661 6.445 4.473 1.00 84.44 102 LEU A CA 1
ATOM 802 C C . LEU A 1 102 ? 2.433 4.939 4.647 1.00 84.44 102 LEU A C 1
ATOM 804 O O . LEU A 1 102 ? 3.395 4.175 4.654 1.00 84.44 102 LEU A O 1
ATOM 808 N N . ALA A 1 103 ? 1.175 4.510 4.773 1.00 86.25 103 ALA A N 1
ATOM 809 C CA . ALA A 1 103 ? 0.826 3.096 4.845 1.00 86.25 103 ALA A CA 1
ATOM 810 C C . ALA A 1 103 ? 1.260 2.366 3.570 1.00 86.25 103 ALA A C 1
ATOM 812 O O . ALA A 1 103 ? 1.935 1.347 3.668 1.00 86.25 103 ALA A O 1
ATOM 813 N N . PHE A 1 104 ? 0.982 2.940 2.395 1.00 89.69 104 PHE A N 1
ATOM 814 C CA . PHE A 1 104 ? 1.457 2.415 1.117 1.00 89.69 104 PHE A CA 1
ATOM 815 C C . PHE A 1 104 ? 2.982 2.234 1.092 1.00 89.69 104 PHE A C 1
ATOM 817 O O . PHE A 1 104 ? 3.440 1.151 0.753 1.00 89.69 104 PHE A O 1
ATOM 824 N N . LEU A 1 105 ? 3.774 3.229 1.513 1.00 85.88 105 LEU A N 1
ATOM 825 C CA . LEU A 1 105 ? 5.244 3.122 1.533 1.00 85.88 105 LEU A CA 1
ATOM 826 C C . LEU A 1 105 ? 5.764 2.002 2.449 1.00 85.88 105 LEU A C 1
ATOM 828 O O . LEU A 1 105 ? 6.774 1.364 2.156 1.00 85.88 105 LEU A O 1
ATOM 832 N N . ILE A 1 106 ? 5.087 1.752 3.567 1.00 83.12 106 ILE A N 1
ATOM 833 C CA . ILE A 1 106 ? 5.463 0.668 4.481 1.00 83.12 106 ILE A CA 1
ATOM 834 C C . ILE A 1 106 ? 5.063 -0.684 3.882 1.00 83.12 106 ILE A C 1
ATOM 836 O O . ILE A 1 106 ? 5.869 -1.613 3.851 1.00 83.12 106 ILE A O 1
ATOM 840 N N . GLU A 1 107 ? 3.830 -0.789 3.391 1.00 87.69 107 GLU A N 1
ATOM 841 C CA . GLU A 1 107 ? 3.257 -2.036 2.888 1.00 87.69 107 GLU A CA 1
ATOM 842 C C . GLU A 1 107 ? 3.892 -2.484 1.572 1.00 87.69 107 GLU A C 1
ATOM 844 O O . GLU A 1 107 ? 4.153 -3.675 1.407 1.00 87.69 107 GLU A O 1
ATOM 849 N N . VAL A 1 108 ? 4.198 -1.551 0.662 1.00 87.44 108 VAL A N 1
ATOM 850 C CA . VAL A 1 108 ? 4.757 -1.860 -0.663 1.00 87.44 108 VAL A CA 1
ATOM 851 C C . VAL A 1 108 ? 6.070 -2.622 -0.539 1.00 87.44 108 VAL A C 1
ATOM 853 O O . VAL A 1 108 ? 6.336 -3.551 -1.295 1.00 87.44 108 VAL A O 1
ATOM 856 N N . THR A 1 109 ? 6.846 -2.306 0.493 1.00 81.50 109 THR A N 1
ATOM 857 C CA . THR A 1 109 ? 8.120 -2.954 0.798 1.00 81.50 109 THR A CA 1
ATOM 858 C C . THR A 1 109 ? 7.947 -4.451 1.118 1.00 81.50 109 THR A C 1
ATOM 860 O O . THR A 1 109 ? 8.857 -5.248 0.915 1.00 81.50 109 THR A O 1
ATOM 863 N N . GLN A 1 110 ? 6.769 -4.859 1.598 1.00 84.00 110 GLN A N 1
ATOM 864 C CA . GLN A 1 110 ? 6.472 -6.220 2.063 1.00 84.00 110 GLN A CA 1
ATOM 865 C C . GLN A 1 110 ? 5.350 -6.900 1.278 1.00 84.00 110 GLN A C 1
ATOM 867 O O . GLN A 1 110 ? 4.910 -7.992 1.644 1.00 84.00 110 GLN A O 1
ATOM 872 N N . ALA A 1 111 ? 4.882 -6.286 0.194 1.00 89.31 111 ALA A N 1
ATOM 873 C CA . ALA A 1 111 ? 3.784 -6.784 -0.619 1.00 89.31 111 ALA A CA 1
ATOM 874 C C . ALA A 1 111 ? 4.221 -7.962 -1.514 1.00 89.31 111 ALA A C 1
ATOM 876 O O . ALA A 1 111 ? 4.034 -7.926 -2.727 1.00 89.31 111 ALA A O 1
ATOM 877 N N . ILE A 1 112 ? 4.798 -9.022 -0.927 1.00 88.38 112 ILE A N 1
ATOM 878 C CA . ILE A 1 112 ? 5.321 -10.208 -1.631 1.00 88.38 112 ILE A CA 1
ATOM 879 C C . ILE A 1 112 ? 4.307 -10.752 -2.649 1.00 88.38 112 ILE A C 1
ATOM 881 O O . ILE A 1 112 ? 4.698 -10.976 -3.794 1.00 88.38 112 ILE A O 1
ATOM 885 N N . PRO A 1 113 ? 3.008 -10.905 -2.313 1.00 90.94 113 PRO A N 1
ATOM 886 C CA . PRO A 1 113 ? 2.031 -11.399 -3.279 1.00 90.94 113 PRO A CA 1
ATOM 887 C C . PRO A 1 113 ? 1.852 -10.474 -4.496 1.00 90.94 113 PRO A C 1
ATOM 889 O O . PRO A 1 113 ? 1.704 -10.953 -5.617 1.00 90.94 113 PRO A O 1
ATOM 892 N N . TYR A 1 114 ? 1.903 -9.152 -4.290 1.00 92.81 114 TYR A N 1
ATOM 893 C CA . TYR A 1 114 ? 1.787 -8.163 -5.366 1.00 92.81 114 TYR A CA 1
ATOM 894 C C . TYR A 1 114 ? 3.000 -8.210 -6.297 1.00 92.81 114 TYR A C 1
ATOM 896 O O . TYR A 1 114 ? 2.848 -8.281 -7.514 1.00 92.81 114 TYR A O 1
ATOM 904 N N . TRP A 1 115 ? 4.203 -8.246 -5.718 1.00 91.44 115 TRP A N 1
ATOM 905 C CA . TRP A 1 115 ? 5.447 -8.366 -6.476 1.00 91.44 115 TRP A CA 1
ATOM 906 C C . TRP A 1 115 ? 5.526 -9.674 -7.262 1.00 91.44 115 TRP A C 1
ATOM 908 O O . TRP A 1 115 ? 5.934 -9.662 -8.419 1.00 91.44 115 TRP A O 1
ATOM 918 N N . ALA A 1 116 ? 5.087 -10.788 -6.671 1.00 92.19 116 ALA A N 1
ATOM 919 C CA . ALA A 1 116 ? 5.024 -12.075 -7.356 1.00 92.19 116 ALA A CA 1
ATOM 920 C C . ALA A 1 116 ? 4.066 -12.035 -8.554 1.00 92.19 116 ALA A C 1
ATOM 922 O O . ALA A 1 116 ? 4.409 -12.526 -9.627 1.00 92.19 116 ALA A O 1
ATOM 923 N N . MET A 1 117 ? 2.891 -11.417 -8.392 1.00 94.50 117 MET A N 1
ATOM 924 C CA . MET A 1 117 ? 1.947 -11.221 -9.493 1.00 94.50 117 MET A CA 1
ATOM 925 C C . MET A 1 117 ? 2.580 -10.408 -10.625 1.00 94.50 117 MET A C 1
ATOM 927 O O . MET A 1 117 ? 2.574 -10.875 -11.762 1.00 94.50 117 MET A O 1
ATOM 931 N N . LEU A 1 118 ? 3.179 -9.251 -10.325 1.00 93.00 118 LEU A N 1
ATOM 932 C CA . LEU A 1 118 ? 3.856 -8.438 -11.338 1.00 93.00 118 LEU A CA 1
ATOM 933 C C . LEU A 1 118 ? 4.958 -9.236 -12.046 1.00 93.00 118 LEU A C 1
ATOM 935 O O . LEU A 1 118 ? 4.969 -9.299 -13.270 1.00 93.00 118 LEU A O 1
ATOM 939 N N . GLY A 1 119 ? 5.809 -9.933 -11.288 1.00 89.56 119 GLY A N 1
ATOM 940 C CA . GLY A 1 119 ? 6.872 -10.775 -11.835 1.00 89.56 119 GLY A CA 1
ATOM 941 C C . GLY A 1 119 ? 6.361 -11.873 -12.771 1.00 89.56 119 GLY A C 1
ATOM 942 O O . GLY A 1 119 ? 6.945 -12.079 -13.830 1.00 89.56 119 GLY A O 1
ATOM 943 N N . LEU A 1 120 ? 5.250 -12.540 -12.438 1.00 91.44 120 LEU A N 1
ATOM 944 C CA . LEU A 1 120 ? 4.634 -13.554 -13.303 1.00 91.44 120 LEU A CA 1
ATOM 945 C C . LEU A 1 120 ? 4.091 -12.949 -14.600 1.00 91.44 120 LEU A C 1
ATOM 947 O O . LEU A 1 120 ? 4.320 -13.490 -15.680 1.00 91.44 120 LEU A O 1
ATOM 951 N N . VAL A 1 121 ? 3.380 -11.826 -14.509 1.00 92.56 121 VAL A N 1
ATOM 952 C CA . VAL A 1 121 ? 2.786 -11.174 -15.681 1.00 92.56 121 VAL A CA 1
ATOM 953 C C . VAL A 1 121 ? 3.879 -10.633 -16.615 1.00 92.56 121 VAL A C 1
ATOM 955 O O . VAL A 1 121 ? 3.752 -10.767 -17.833 1.00 92.56 121 VAL A O 1
ATOM 958 N N . THR A 1 122 ? 4.977 -10.106 -16.058 1.00 89.75 122 THR A N 1
ATOM 959 C CA . THR A 1 122 ? 6.181 -9.715 -16.809 1.00 89.75 122 THR A CA 1
ATOM 960 C C . THR A 1 122 ? 6.887 -10.926 -17.422 1.00 89.75 122 THR A C 1
ATOM 962 O O . THR A 1 122 ? 7.214 -10.899 -18.606 1.00 89.75 122 THR A O 1
ATOM 965 N N . TYR A 1 123 ? 7.083 -12.010 -16.662 1.00 89.69 123 TYR A N 1
ATOM 966 C CA . TYR A 1 123 ? 7.742 -13.236 -17.134 1.00 89.69 123 TYR A CA 1
ATOM 967 C C . TYR A 1 123 ? 7.010 -13.868 -18.324 1.00 89.69 123 TYR A C 1
ATOM 969 O O . TYR A 1 123 ? 7.635 -14.278 -19.299 1.00 89.69 123 TYR A O 1
ATOM 977 N N . HIS A 1 124 ? 5.677 -13.892 -18.275 1.00 92.31 124 HIS A N 1
ATOM 978 C CA . HIS A 1 124 ? 4.834 -14.393 -19.360 1.00 92.31 124 HIS A CA 1
ATOM 979 C C . HIS A 1 124 ? 4.632 -13.394 -20.511 1.00 92.31 124 HIS A C 1
ATOM 981 O O . HIS A 1 124 ? 3.898 -13.710 -21.446 1.00 92.31 124 HIS A O 1
ATOM 987 N N . GLN A 1 125 ? 5.261 -12.211 -20.453 1.00 89.44 125 GLN A N 1
ATOM 988 C CA . GLN A 1 125 ? 5.194 -11.161 -21.478 1.00 89.44 125 GLN A CA 1
ATOM 989 C C . GLN A 1 125 ? 3.755 -10.854 -21.914 1.00 89.44 125 GLN A C 1
ATOM 991 O O . GLN A 1 125 ? 3.452 -10.716 -23.101 1.00 89.44 125 GLN A O 1
ATOM 996 N N . LEU A 1 126 ? 2.838 -10.794 -20.943 1.00 91.38 126 LEU A N 1
ATOM 997 C CA . LEU A 1 126 ? 1.430 -10.583 -21.252 1.00 91.38 126 LEU A CA 1
ATOM 998 C C . LEU A 1 126 ? 1.241 -9.213 -21.927 1.00 91.38 126 LEU A C 1
ATOM 1000 O O . LEU A 1 126 ? 1.859 -8.236 -21.504 1.00 91.38 126 LEU A O 1
ATOM 1004 N N . PRO A 1 127 ? 0.387 -9.098 -22.959 1.00 93.62 127 PRO A N 1
ATOM 1005 C CA . PRO A 1 127 ? 0.139 -7.826 -23.628 1.00 93.62 127 PRO A CA 1
ATOM 1006 C C . PRO A 1 127 ? -0.592 -6.832 -22.702 1.00 93.62 127 PRO A C 1
ATOM 1008 O O . PRO A 1 127 ? -1.311 -7.261 -21.792 1.00 93.62 127 PRO A O 1
ATOM 1011 N N . PRO A 1 128 ? -0.506 -5.507 -22.957 1.00 92.44 128 PRO A N 1
ATOM 1012 C CA . PRO A 1 128 ? -1.187 -4.465 -22.172 1.00 92.44 128 PRO A CA 1
ATOM 1013 C C . PRO A 1 128 ? -2.672 -4.680 -21.946 1.00 92.44 128 PRO A C 1
ATOM 1015 O O . PRO A 1 128 ? -3.182 -4.404 -20.862 1.00 92.44 128 PRO A O 1
ATOM 1018 N N . LEU A 1 129 ? -3.351 -5.255 -22.935 1.00 96.12 129 LEU A N 1
ATOM 1019 C CA . LEU A 1 129 ? -4.770 -5.563 -22.835 1.00 96.12 129 LEU A CA 1
ATOM 1020 C C . LEU A 1 129 ? -5.087 -6.619 -21.761 1.00 96.12 129 LEU A C 1
ATOM 1022 O O . LEU A 1 129 ? -6.209 -6.662 -21.274 1.00 96.12 129 LEU A O 1
ATOM 1026 N N . ILE A 1 130 ? -4.114 -7.451 -21.382 1.00 95.50 130 ILE A N 1
ATOM 1027 C CA . ILE A 1 130 ? -4.262 -8.501 -20.368 1.00 95.50 130 ILE A CA 1
ATOM 1028 C C . ILE A 1 130 ? -3.658 -8.053 -19.038 1.00 95.50 130 ILE A C 1
ATOM 1030 O O . ILE A 1 130 ? -4.298 -8.202 -17.994 1.00 95.50 130 ILE A O 1
ATOM 1034 N N . TRP A 1 131 ? -2.449 -7.483 -19.037 1.00 94.81 131 TRP A N 1
ATOM 1035 C CA . TRP A 1 131 ? -1.808 -7.125 -17.772 1.00 94.81 131 TRP A CA 1
ATOM 1036 C C . TRP A 1 131 ? -2.496 -5.958 -17.069 1.00 94.81 131 TRP A C 1
ATOM 1038 O O . TRP A 1 131 ? -2.664 -6.011 -15.854 1.00 94.81 131 TRP A O 1
ATOM 1048 N N . LEU A 1 132 ? -2.953 -4.939 -17.800 1.00 96.06 132 LEU A N 1
ATOM 1049 C CA . LEU A 1 132 ? -3.584 -3.760 -17.204 1.00 96.06 132 LEU A CA 1
ATOM 1050 C C . LEU A 1 132 ? -4.847 -4.119 -16.396 1.00 96.06 132 LEU A C 1
ATOM 1052 O O . LEU A 1 132 ? -4.923 -3.744 -15.220 1.00 96.06 132 LEU A O 1
ATOM 1056 N N . PRO A 1 133 ? -5.813 -4.894 -16.938 1.00 96.62 133 PRO A N 1
ATOM 1057 C CA . PRO A 1 133 ? -6.940 -5.361 -16.141 1.00 96.62 133 PRO A CA 1
ATOM 1058 C C . PRO A 1 133 ? -6.523 -6.362 -15.062 1.00 96.62 133 PRO A C 1
ATOM 1060 O O . PRO A 1 133 ? -7.122 -6.350 -13.992 1.00 96.62 133 PRO A O 1
ATOM 1063 N N . THR A 1 134 ? -5.486 -7.179 -15.274 1.00 95.50 134 THR A N 1
ATOM 1064 C CA . THR A 1 134 ? -4.974 -8.087 -14.229 1.00 95.50 134 THR A CA 1
ATOM 1065 C C . THR A 1 134 ? -4.483 -7.307 -13.008 1.00 95.50 134 THR A C 1
ATOM 1067 O O . THR A 1 134 ? -4.882 -7.612 -11.884 1.00 95.50 134 THR A O 1
ATOM 1070 N N . VAL A 1 135 ? -3.696 -6.247 -13.217 1.00 95.81 135 VAL A N 1
ATOM 1071 C CA . VAL A 1 135 ? -3.234 -5.352 -12.147 1.00 95.81 135 VAL A CA 1
ATOM 1072 C C . VAL A 1 135 ? -4.430 -4.678 -11.469 1.00 95.81 135 VAL A C 1
ATOM 1074 O O . VAL A 1 135 ? -4.493 -4.644 -10.240 1.00 95.81 135 VAL A O 1
ATOM 1077 N N . ALA A 1 136 ? -5.420 -4.196 -12.229 1.00 96.25 136 ALA A N 1
ATOM 1078 C CA . ALA A 1 136 ? -6.625 -3.581 -11.664 1.00 96.25 136 ALA A CA 1
ATOM 1079 C C . ALA A 1 136 ? -7.434 -4.561 -10.793 1.00 96.25 136 ALA A C 1
ATOM 1081 O O . ALA A 1 136 ? -7.790 -4.240 -9.658 1.00 96.25 136 ALA A O 1
ATOM 1082 N N . ILE A 1 137 ? -7.683 -5.774 -11.294 1.00 96.00 137 ILE A N 1
ATOM 1083 C CA . ILE A 1 137 ? -8.393 -6.840 -10.576 1.00 96.00 137 ILE A CA 1
ATOM 1084 C C . ILE A 1 137 ? -7.642 -7.201 -9.299 1.00 96.00 137 ILE A C 1
ATOM 1086 O O . ILE A 1 137 ? -8.251 -7.322 -8.238 1.00 96.00 137 ILE A O 1
ATOM 1090 N N . TYR A 1 138 ? -6.320 -7.325 -9.370 1.00 94.94 138 TYR A N 1
ATOM 1091 C CA . TYR A 1 138 ? -5.514 -7.653 -8.205 1.00 94.94 138 TYR A CA 1
ATOM 1092 C C . TYR A 1 138 ? -5.573 -6.559 -7.126 1.00 94.94 138 TYR A C 1
ATOM 1094 O O . TYR A 1 138 ? -5.737 -6.869 -5.947 1.00 94.94 138 TYR A O 1
ATOM 1102 N N . ASN A 1 139 ? -5.524 -5.279 -7.509 1.00 94.88 139 ASN A N 1
ATOM 1103 C CA . ASN A 1 139 ? -5.724 -4.164 -6.572 1.00 94.88 139 ASN A CA 1
ATOM 1104 C C . ASN A 1 139 ? -7.107 -4.241 -5.893 1.00 94.88 139 ASN A C 1
ATOM 1106 O O . ASN A 1 139 ? -7.231 -4.059 -4.681 1.00 94.88 139 ASN A O 1
ATOM 1110 N N . ILE A 1 140 ? -8.155 -4.604 -6.642 1.00 94.44 140 ILE A N 1
ATOM 1111 C CA . ILE A 1 140 ? -9.492 -4.835 -6.072 1.00 94.44 140 ILE A CA 1
ATOM 1112 C C . ILE A 1 140 ? -9.470 -6.005 -5.076 1.00 94.44 140 ILE A C 1
ATOM 1114 O O . ILE A 1 140 ? -10.043 -5.896 -3.991 1.00 94.44 140 ILE A O 1
ATOM 1118 N N . LEU A 1 141 ? -8.786 -7.104 -5.402 1.00 94.50 141 LEU A N 1
ATOM 1119 C CA . LEU A 1 141 ? -8.635 -8.249 -4.500 1.00 94.50 141 LEU A CA 1
ATOM 1120 C C . LEU A 1 141 ? -7.920 -7.865 -3.198 1.00 94.50 141 LEU A C 1
ATOM 1122 O O . LEU A 1 141 ? -8.330 -8.320 -2.132 1.00 94.50 141 LEU A O 1
ATOM 1126 N N . MET A 1 142 ? -6.911 -6.990 -3.254 1.00 91.19 142 MET A N 1
ATOM 1127 C CA . MET A 1 142 ? -6.206 -6.511 -2.059 1.00 91.19 142 MET A CA 1
ATOM 1128 C C . MET A 1 142 ? -7.109 -5.718 -1.110 1.00 91.19 142 MET A C 1
ATOM 1130 O O . MET A 1 142 ? -6.977 -5.839 0.108 1.00 91.19 142 MET A O 1
ATOM 1134 N N . VAL A 1 143 ? -8.048 -4.929 -1.639 1.00 92.94 143 VAL A N 1
ATOM 1135 C CA . VAL A 1 143 ? -8.977 -4.127 -0.821 1.00 92.94 143 VAL A CA 1
ATOM 1136 C C . VAL A 1 143 ? -10.251 -4.878 -0.423 1.00 92.94 143 VAL A C 1
ATOM 1138 O O . VAL A 1 143 ? -10.968 -4.468 0.497 1.00 92.94 143 VAL A O 1
ATOM 1141 N N . LEU A 1 144 ? -10.521 -6.013 -1.067 1.00 92.19 144 LEU A N 1
ATOM 1142 C CA . LEU A 1 144 ? -11.708 -6.833 -0.846 1.00 92.19 144 LEU A CA 1
ATOM 1143 C C . LEU A 1 144 ? -11.954 -7.166 0.639 1.00 92.19 144 LEU A C 1
ATOM 1145 O O . LEU A 1 144 ? -13.090 -6.976 1.083 1.00 92.19 144 LEU A O 1
ATOM 1149 N N . PRO A 1 145 ? -10.954 -7.559 1.459 1.00 89.31 145 PRO A N 1
ATOM 1150 C CA . PRO A 1 145 ? -11.181 -7.839 2.877 1.00 89.31 145 PRO A CA 1
ATOM 1151 C C . PRO A 1 145 ? -11.742 -6.634 3.643 1.00 89.31 145 PRO A C 1
ATOM 1153 O O . PRO A 1 145 ? -12.637 -6.781 4.479 1.00 89.31 145 PRO A O 1
ATOM 1156 N N . SER A 1 146 ? -11.261 -5.426 3.339 1.00 90.19 146 SER A N 1
ATOM 1157 C CA . SER A 1 146 ? -11.734 -4.189 3.967 1.00 90.19 146 SER A CA 1
ATOM 1158 C C . SER A 1 146 ? -13.158 -3.838 3.538 1.00 90.19 146 SER A C 1
ATOM 1160 O O . SER A 1 146 ? -13.962 -3.420 4.374 1.00 90.19 146 SER A O 1
ATOM 1162 N N . LEU A 1 147 ? -13.497 -4.051 2.263 1.00 90.62 147 LEU A N 1
ATOM 1163 C CA . LEU A 1 147 ? -14.852 -3.833 1.747 1.00 90.62 147 LEU A CA 1
ATOM 1164 C C . LEU A 1 147 ? -15.851 -4.830 2.341 1.00 90.62 147 LEU A C 1
ATOM 1166 O O . LEU A 1 147 ? -16.945 -4.433 2.742 1.00 90.62 147 LEU A O 1
ATOM 1170 N N . VAL A 1 148 ? -15.459 -6.100 2.474 1.00 90.94 148 VAL A N 1
ATOM 1171 C CA . VAL A 1 148 ? -16.270 -7.136 3.128 1.00 90.94 148 VAL A CA 1
ATOM 1172 C C . VAL A 1 148 ? -16.530 -6.772 4.589 1.00 90.94 148 VAL A C 1
ATOM 1174 O O . VAL A 1 148 ? -17.673 -6.829 5.038 1.00 90.94 148 VAL A O 1
ATOM 1177 N N . LEU A 1 149 ? -15.509 -6.333 5.333 1.00 88.00 149 LEU A N 1
ATOM 1178 C CA . LEU A 1 149 ? -15.683 -5.888 6.721 1.00 88.00 149 LEU A CA 1
ATOM 1179 C C . LEU A 1 149 ? -16.619 -4.681 6.834 1.00 88.00 149 LEU A C 1
ATOM 1181 O O . LEU A 1 149 ? -17.475 -4.654 7.719 1.00 88.00 149 LEU A O 1
ATOM 1185 N N . LEU A 1 150 ? -16.494 -3.704 5.933 1.00 87.50 150 LEU A N 1
ATOM 1186 C CA . LEU A 1 150 ? -17.384 -2.546 5.892 1.00 87.50 150 LEU A CA 1
ATOM 1187 C C . LEU A 1 150 ? -18.835 -2.963 5.603 1.00 87.50 150 LEU A C 1
ATOM 1189 O O . LEU A 1 150 ? -19.762 -2.475 6.252 1.00 87.50 150 LEU A O 1
ATOM 1193 N N . PHE A 1 151 ? -19.038 -3.894 4.672 1.00 88.44 151 PHE A N 1
ATOM 1194 C CA . PHE A 1 151 ? -20.353 -4.439 4.343 1.00 88.44 151 PHE A CA 1
ATOM 1195 C C . PHE A 1 151 ? -20.978 -5.206 5.521 1.00 88.44 151 PHE A C 1
ATOM 1197 O O . PHE A 1 151 ? -22.139 -4.984 5.874 1.00 88.44 151 PHE A O 1
ATOM 1204 N N . LEU A 1 152 ? -20.199 -6.057 6.196 1.00 87.38 152 LEU A N 1
ATOM 1205 C CA . LEU A 1 152 ? -20.636 -6.770 7.401 1.00 87.38 152 LEU A CA 1
ATOM 1206 C C . LEU A 1 152 ? -20.973 -5.809 8.548 1.00 87.38 152 LEU A C 1
ATOM 1208 O O . LEU A 1 152 ? -21.953 -6.011 9.267 1.00 87.38 152 LEU A O 1
ATOM 1212 N N . TYR A 1 153 ? -20.207 -4.727 8.697 1.00 85.81 153 TYR A N 1
ATOM 1213 C CA . TYR A 1 153 ? -20.493 -3.695 9.689 1.00 85.81 153 TYR A CA 1
ATOM 1214 C C . TYR A 1 153 ? -21.814 -2.969 9.400 1.00 85.81 153 TYR A C 1
ATOM 1216 O O . TYR A 1 153 ? -22.590 -2.734 10.323 1.00 85.81 153 TYR A O 1
ATOM 1224 N N . LYS A 1 154 ? -22.113 -2.669 8.128 1.00 87.38 154 LYS A N 1
ATOM 1225 C CA . LYS A 1 154 ? -23.391 -2.055 7.729 1.00 87.38 154 LYS A CA 1
ATOM 1226 C C . LYS A 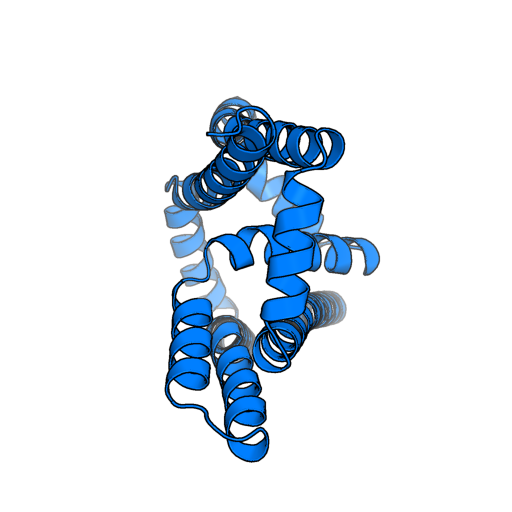1 154 ? -24.596 -2.963 7.971 1.00 87.38 154 LYS A C 1
ATOM 1228 O O . LYS A 1 154 ? -25.653 -2.467 8.344 1.00 87.38 154 LYS A O 1
ATOM 1233 N N . THR A 1 155 ? -24.448 -4.268 7.748 1.00 88.75 155 THR A N 1
ATOM 1234 C CA . THR A 1 155 ? -25.547 -5.239 7.901 1.00 88.75 155 THR A CA 1
ATOM 1235 C C . THR A 1 155 ? -25.777 -5.650 9.354 1.00 88.75 155 THR A C 1
ATOM 1237 O O . THR A 1 155 ? -26.919 -5.853 9.756 1.00 88.75 155 THR A O 1
ATOM 1240 N N . ASN A 1 156 ? -24.717 -5.775 10.158 1.00 89.25 156 ASN A N 1
ATOM 1241 C CA . ASN A 1 156 ? -24.810 -6.228 11.547 1.00 89.25 156 ASN A CA 1
ATOM 1242 C C . ASN A 1 156 ? -23.764 -5.527 12.442 1.00 89.25 156 ASN A C 1
ATOM 1244 O O . ASN A 1 156 ? -22.760 -6.143 12.828 1.00 89.25 156 ASN A O 1
ATOM 1248 N N . PRO A 1 157 ? -23.975 -4.248 12.811 1.00 83.25 157 PRO A N 1
ATOM 1249 C CA . PRO A 1 157 ? -22.958 -3.438 13.486 1.00 83.25 157 PRO A CA 1
ATOM 1250 C C . PRO A 1 157 ? -22.561 -4.008 14.853 1.00 83.25 157 PRO A C 1
ATOM 1252 O O . PRO A 1 157 ? -21.373 -4.149 15.129 1.00 83.25 157 PRO A O 1
ATOM 1255 N N . ILE A 1 158 ? -23.533 -4.441 15.666 1.00 82.25 158 ILE A N 1
ATOM 1256 C CA . ILE A 1 158 ? -23.301 -4.938 17.036 1.00 82.25 158 ILE A CA 1
ATOM 1257 C C . ILE A 1 158 ? -22.460 -6.225 17.031 1.00 82.25 158 ILE A C 1
ATOM 1259 O O . ILE A 1 158 ? -21.455 -6.332 17.734 1.00 82.25 158 ILE A O 1
ATOM 1263 N N . LYS A 1 159 ? -22.835 -7.214 16.207 1.00 84.31 159 LYS A N 1
ATOM 1264 C CA . LYS A 1 159 ? -22.101 -8.490 16.111 1.00 84.31 159 LYS A CA 1
ATOM 1265 C C . LYS A 1 159 ? -20.694 -8.288 15.545 1.00 84.31 159 LYS A C 1
ATOM 1267 O O . LYS A 1 159 ? -19.749 -8.935 16.001 1.00 84.31 159 LYS A O 1
ATOM 1272 N N . THR A 1 160 ? -20.561 -7.406 14.557 1.00 81.62 160 THR A N 1
ATOM 1273 C CA . THR A 1 160 ? -19.280 -7.102 13.913 1.00 81.62 160 THR A CA 1
ATOM 1274 C C . THR A 1 160 ? -18.345 -6.376 14.875 1.00 81.62 160 THR A C 1
ATOM 1276 O O . THR A 1 160 ? -17.180 -6.753 14.981 1.00 81.62 160 THR A O 1
ATOM 1279 N N . GLU A 1 161 ? -18.853 -5.419 15.653 1.00 82.50 161 GLU A N 1
ATOM 1280 C CA . GLU A 1 161 ? -18.080 -4.700 16.668 1.00 82.50 161 GLU A CA 1
ATOM 1281 C C . GLU A 1 161 ? -17.557 -5.636 17.766 1.00 82.50 161 GLU A C 1
ATOM 1283 O O . GLU A 1 161 ? -16.367 -5.601 18.077 1.00 82.50 161 GLU A O 1
ATOM 1288 N N . LEU A 1 162 ? -18.382 -6.555 18.281 1.00 77.94 162 LEU A N 1
ATOM 1289 C CA . LEU A 1 162 ? -17.947 -7.538 19.284 1.00 77.94 162 LEU A CA 1
ATOM 1290 C C . LEU A 1 162 ? -16.812 -8.440 18.768 1.00 77.94 162 LEU A C 1
ATOM 1292 O O . LEU A 1 162 ? -15.809 -8.646 19.460 1.00 77.94 162 LEU A O 1
ATOM 1296 N N . LYS A 1 163 ? -16.927 -8.942 17.531 1.00 82.94 163 LYS A N 1
ATOM 1297 C CA . LYS A 1 163 ? -15.870 -9.751 16.899 1.00 82.94 163 LYS A CA 1
ATOM 1298 C C . LYS A 1 163 ? -14.599 -8.936 16.649 1.00 82.94 163 LYS A C 1
ATOM 1300 O O . LYS A 1 163 ? -13.502 -9.412 16.945 1.00 82.94 163 LYS A O 1
ATOM 1305 N N . LEU A 1 164 ? -14.741 -7.707 16.151 1.00 81.62 164 LEU A N 1
ATOM 1306 C CA . LEU A 1 164 ? -13.627 -6.792 15.895 1.00 81.62 164 LEU A CA 1
ATOM 1307 C C . LEU A 1 164 ? -12.894 -6.414 17.180 1.00 81.62 164 LEU A C 1
ATOM 1309 O O . LEU A 1 164 ? -11.671 -6.358 17.169 1.00 81.62 164 LEU A O 1
ATOM 1313 N N . VAL A 1 165 ? -13.596 -6.192 18.293 1.00 80.81 165 VAL A N 1
ATOM 1314 C CA . VAL A 1 165 ? -12.967 -5.905 19.592 1.00 80.81 165 VAL A CA 1
ATOM 1315 C C . VAL A 1 165 ? -12.150 -7.104 20.071 1.00 80.81 165 VAL A C 1
ATOM 1317 O O . VAL A 1 165 ? -11.006 -6.928 20.494 1.00 80.81 165 VAL A O 1
ATOM 1320 N N . GLY A 1 166 ? -12.684 -8.323 19.946 1.00 80.38 166 GLY A N 1
ATOM 1321 C CA . GLY A 1 166 ? -11.945 -9.548 20.260 1.00 80.38 166 GLY A CA 1
ATOM 1322 C C . GLY A 1 166 ? -10.685 -9.708 19.404 1.00 80.38 166 GLY A C 1
ATOM 1323 O O . GLY A 1 166 ? -9.600 -9.957 19.933 1.00 80.38 166 GLY A O 1
ATOM 1324 N N . PHE A 1 167 ? -10.806 -9.497 18.092 1.00 79.25 167 PHE A N 1
ATOM 1325 C CA . PHE A 1 167 ? -9.681 -9.561 17.157 1.00 79.25 167 PHE A CA 1
ATOM 1326 C C . PHE A 1 167 ? -8.645 -8.460 17.415 1.00 79.25 167 PHE A C 1
ATOM 1328 O O . PHE A 1 167 ? -7.454 -8.745 17.523 1.00 79.25 167 PHE A O 1
ATOM 1335 N N . ARG A 1 168 ? -9.093 -7.217 17.627 1.00 77.62 168 ARG A N 1
ATOM 1336 C CA . ARG A 1 168 ? -8.245 -6.081 18.003 1.00 77.62 168 ARG A CA 1
ATOM 1337 C C . ARG A 1 168 ? -7.457 -6.394 19.265 1.00 77.62 168 ARG A C 1
ATOM 1339 O O . ARG A 1 168 ? -6.258 -6.164 19.296 1.00 77.62 168 ARG A O 1
ATOM 1346 N N . ASN A 1 169 ? -8.095 -6.950 20.291 1.00 76.56 169 ASN A N 1
ATOM 1347 C CA . ASN A 1 169 ? -7.414 -7.295 21.538 1.00 76.56 169 ASN A CA 1
ATOM 1348 C C . ASN A 1 169 ? -6.362 -8.399 21.344 1.00 76.56 169 ASN A C 1
ATOM 1350 O O . ASN A 1 169 ? -5.353 -8.390 22.044 1.00 76.56 169 ASN A O 1
ATOM 1354 N N . ARG A 1 170 ? -6.555 -9.321 20.391 1.00 77.25 170 ARG A N 1
ATOM 1355 C CA . ARG A 1 170 ? -5.528 -10.305 20.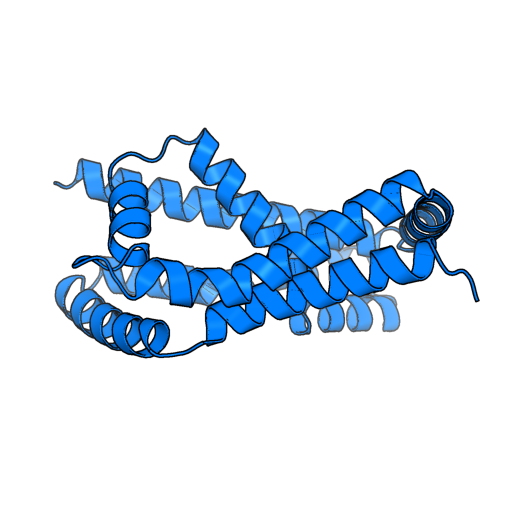003 1.00 77.25 170 ARG A CA 1
ATOM 1356 C C . ARG A 1 170 ? -4.365 -9.646 19.262 1.00 77.25 170 ARG A C 1
ATOM 1358 O O . ARG A 1 170 ? -3.219 -9.906 19.609 1.00 77.25 170 ARG A O 1
ATOM 1365 N N . LEU A 1 171 ? -4.646 -8.756 18.308 1.00 69.75 171 LEU A N 1
ATOM 1366 C CA . LEU A 1 171 ? -3.613 -8.009 17.583 1.00 69.75 171 LEU A CA 1
ATOM 1367 C C . LEU A 1 171 ? -2.804 -7.093 18.501 1.00 69.75 171 LEU A C 1
ATOM 1369 O O . LEU A 1 171 ? -1.589 -7.064 18.400 1.00 69.75 171 LEU A O 1
ATOM 1373 N N . MET A 1 172 ? -3.455 -6.409 19.443 1.00 68.38 172 MET A N 1
ATOM 1374 C CA . MET A 1 172 ? -2.793 -5.545 20.427 1.00 68.38 172 MET A CA 1
ATOM 1375 C C . MET A 1 172 ? -1.873 -6.308 21.388 1.00 68.38 172 MET A C 1
ATOM 1377 O O . MET A 1 172 ? -0.999 -5.701 21.999 1.00 68.38 172 MET A O 1
ATOM 1381 N N . LYS A 1 173 ? -2.085 -7.618 21.553 1.00 70.31 173 LYS A N 1
ATOM 1382 C CA . LYS A 1 173 ? -1.191 -8.507 22.308 1.00 70.31 173 LYS A CA 1
ATOM 1383 C C . LYS A 1 173 ? -0.067 -9.081 21.442 1.00 70.31 173 LYS A C 1
ATOM 1385 O O . LYS A 1 173 ? 0.881 -9.636 21.984 1.00 70.31 173 LYS A O 1
ATOM 1390 N N . SER A 1 174 ? -0.190 -8.982 20.121 1.00 68.56 174 SER A N 1
ATOM 1391 C CA . SER A 1 174 ? 0.789 -9.477 19.163 1.00 68.56 174 SER A CA 1
ATOM 1392 C C . SER A 1 174 ? 1.773 -8.375 18.781 1.00 68.56 174 SER A C 1
ATOM 1394 O O . SER A 1 174 ? 1.412 -7.208 18.656 1.00 68.56 174 SER A O 1
ATOM 1396 N N . ASN A 1 175 ? 3.018 -8.761 18.513 1.00 69.88 175 ASN A N 1
ATOM 1397 C CA . ASN A 1 175 ? 4.039 -7.852 17.997 1.00 69.88 175 ASN A CA 1
ATOM 1398 C C . ASN A 1 175 ? 3.955 -7.681 16.467 1.00 69.88 175 ASN A C 1
ATOM 1400 O O . ASN A 1 175 ? 4.818 -7.033 15.887 1.00 69.88 175 ASN A O 1
ATOM 1404 N N . ALA A 1 176 ? 2.953 -8.259 15.792 1.00 69.31 176 ALA A N 1
ATOM 1405 C CA . ALA A 1 176 ? 2.875 -8.322 14.327 1.00 69.31 176 ALA A CA 1
ATOM 1406 C C . ALA A 1 176 ? 3.003 -6.956 13.623 1.00 69.31 176 ALA A C 1
ATOM 1408 O O . ALA A 1 176 ? 3.694 -6.844 12.616 1.00 69.31 176 ALA A O 1
ATOM 1409 N N . THR A 1 177 ? 2.400 -5.897 14.169 1.00 68.25 177 THR A N 1
ATOM 1410 C CA . THR A 1 177 ? 2.524 -4.533 13.618 1.00 68.25 177 THR A CA 1
ATOM 1411 C C . THR A 1 177 ? 3.940 -3.974 13.749 1.00 68.25 177 THR A C 1
ATOM 1413 O O . THR A 1 177 ? 4.410 -3.259 12.869 1.00 68.25 177 THR A O 1
ATOM 1416 N N . LEU A 1 178 ? 4.644 -4.332 14.822 1.00 72.25 178 LEU A N 1
ATOM 1417 C CA . LEU A 1 178 ? 6.035 -3.948 15.060 1.00 72.25 178 LEU A CA 1
ATOM 1418 C C . LEU A 1 178 ? 6.968 -4.703 14.112 1.00 72.25 178 LEU A C 1
ATOM 1420 O O . LEU A 1 178 ? 7.932 -4.122 13.625 1.00 72.25 178 LEU A O 1
ATOM 1424 N N . TRP A 1 179 ? 6.654 -5.963 13.800 1.00 71.00 179 TRP A N 1
ATOM 1425 C CA . TRP A 1 179 ? 7.369 -6.746 12.792 1.00 71.00 179 TRP A CA 1
ATOM 1426 C C . TRP A 1 179 ? 7.199 -6.174 11.385 1.00 71.00 179 TRP A C 1
ATOM 1428 O O . TRP A 1 179 ? 8.186 -6.074 10.667 1.00 71.00 179 TRP A O 1
ATOM 1438 N N . ALA A 1 180 ? 5.998 -5.725 11.008 1.00 74.31 180 ALA A N 1
ATOM 1439 C CA . ALA A 1 180 ? 5.790 -5.059 9.722 1.00 74.31 180 ALA A CA 1
ATOM 1440 C C . ALA A 1 180 ? 6.628 -3.769 9.615 1.00 74.31 180 ALA A C 1
ATOM 1442 O O . ALA A 1 180 ? 7.419 -3.613 8.687 1.00 74.31 180 ALA A O 1
ATOM 1443 N N . ILE A 1 181 ? 6.550 -2.888 10.621 1.00 76.50 181 ILE A N 1
ATOM 1444 C CA . ILE A 1 181 ? 7.335 -1.639 10.664 1.00 76.50 181 ILE A CA 1
ATOM 1445 C C . ILE A 1 181 ? 8.844 -1.932 10.696 1.00 76.50 181 ILE A C 1
ATOM 1447 O O . ILE A 1 181 ? 9.617 -1.304 9.975 1.00 76.50 181 ILE A O 1
ATOM 1451 N N . GLY A 1 182 ? 9.264 -2.901 11.511 1.00 79.25 182 GLY A N 1
ATOM 1452 C CA . GLY A 1 182 ? 10.663 -3.297 11.661 1.00 79.25 182 GLY A CA 1
ATOM 1453 C C . GLY A 1 182 ? 11.232 -3.935 10.396 1.00 79.25 182 GLY A C 1
ATOM 1454 O O . GLY A 1 182 ? 12.348 -3.610 10.008 1.00 79.25 182 GLY A O 1
ATOM 1455 N N . GLY A 1 183 ? 10.459 -4.780 9.711 1.00 79.56 183 GLY A N 1
ATOM 1456 C CA . GLY A 1 183 ? 10.857 -5.385 8.443 1.00 79.56 183 GLY A CA 1
ATOM 1457 C C . GLY A 1 183 ? 11.002 -4.348 7.329 1.00 79.56 183 GLY A C 1
ATOM 1458 O O . GLY A 1 183 ? 11.987 -4.383 6.599 1.00 79.56 183 GLY A O 1
ATOM 1459 N N . ALA A 1 184 ? 10.079 -3.382 7.234 1.00 81.94 184 ALA A N 1
ATOM 1460 C CA . ALA A 1 184 ? 10.208 -2.274 6.289 1.00 81.94 184 ALA A CA 1
ATOM 1461 C C . ALA A 1 184 ? 11.460 -1.442 6.613 1.00 81.94 184 ALA A C 1
ATOM 1463 O O . ALA A 1 184 ? 12.265 -1.162 5.729 1.00 81.94 184 ALA A O 1
ATOM 1464 N N . GLY A 1 185 ? 11.685 -1.137 7.897 1.00 80.62 185 GLY A N 1
ATOM 1465 C CA . GLY A 1 185 ? 12.894 -0.459 8.366 1.00 80.62 185 GLY A CA 1
ATOM 1466 C C . GLY A 1 185 ? 14.191 -1.210 8.047 1.00 80.62 185 GLY A C 1
ATOM 1467 O O . GLY A 1 185 ? 15.163 -0.584 7.636 1.00 80.62 185 GLY A O 1
ATOM 1468 N N . GLY A 1 186 ? 14.202 -2.540 8.168 1.00 81.19 186 GLY A N 1
ATOM 1469 C CA . GLY A 1 186 ? 15.337 -3.386 7.791 1.00 81.19 186 GLY A CA 1
ATOM 1470 C C . GLY A 1 186 ? 15.681 -3.290 6.305 1.00 81.19 186 GLY A C 1
ATOM 1471 O O . GLY A 1 186 ? 16.854 -3.190 5.954 1.00 81.19 186 GLY A O 1
ATOM 1472 N N . ILE A 1 187 ? 14.664 -3.241 5.442 1.00 82.00 187 ILE A N 1
ATOM 1473 C CA . ILE A 1 187 ? 14.854 -3.089 3.994 1.00 82.00 187 ILE A CA 1
ATOM 1474 C C . ILE A 1 187 ? 15.409 -1.696 3.670 1.00 82.00 187 ILE A C 1
ATOM 1476 O O . ILE A 1 187 ? 16.408 -1.596 2.961 1.00 82.00 187 ILE A O 1
ATOM 1480 N N . PHE A 1 188 ? 14.858 -0.629 4.258 1.00 82.50 188 PHE A N 1
ATOM 1481 C CA . PHE A 1 188 ? 15.406 0.726 4.095 1.00 82.50 188 PHE A CA 1
ATOM 1482 C C . PHE A 1 188 ? 16.845 0.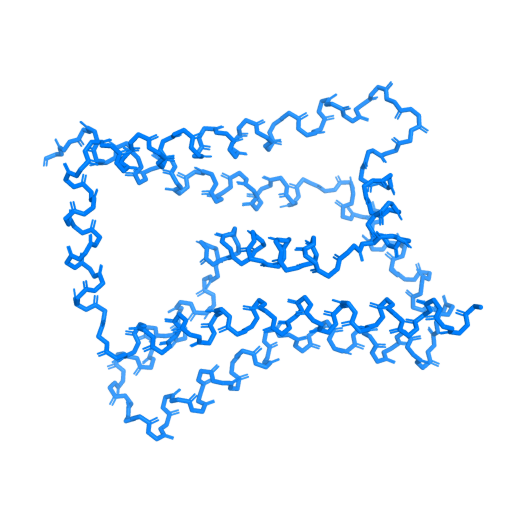856 4.614 1.00 82.50 188 PHE A C 1
ATOM 1484 O O . PHE A 1 188 ? 17.677 1.494 3.971 1.00 82.50 188 PHE A O 1
ATOM 1491 N N . LEU A 1 189 ? 17.164 0.216 5.742 1.00 84.75 189 LEU A N 1
ATOM 1492 C CA . LEU A 1 189 ? 18.519 0.193 6.289 1.00 84.75 189 LEU A CA 1
ATOM 1493 C C . LEU A 1 189 ? 19.485 -0.524 5.340 1.00 84.75 189 LEU A C 1
ATOM 1495 O O . LEU A 1 189 ? 20.573 -0.012 5.087 1.00 84.75 189 LEU A O 1
ATOM 1499 N N . HIS A 1 190 ? 19.087 -1.674 4.788 1.00 83.62 190 HIS A N 1
ATOM 1500 C CA . HIS A 1 190 ? 19.900 -2.412 3.822 1.00 83.62 190 HIS A CA 1
ATOM 1501 C C . HIS A 1 190 ? 20.182 -1.582 2.562 1.00 83.62 190 HIS A C 1
ATOM 1503 O O . HIS A 1 190 ? 21.324 -1.518 2.109 1.00 83.62 190 HIS A O 1
ATOM 1509 N N . LEU A 1 191 ? 19.164 -0.888 2.042 1.00 80.50 191 LEU A N 1
ATOM 1510 C CA . LEU A 1 191 ? 19.318 0.018 0.902 1.00 80.50 191 LEU A CA 1
ATOM 1511 C C . LEU A 1 191 ? 20.296 1.161 1.206 1.00 80.50 191 LEU A C 1
ATOM 1513 O O . LEU A 1 191 ? 21.164 1.447 0.386 1.00 80.50 191 LEU A O 1
ATOM 1517 N N . GLY A 1 192 ? 20.200 1.770 2.392 1.00 78.38 192 GLY A N 1
ATOM 1518 C CA . GLY A 1 192 ? 21.106 2.839 2.813 1.00 78.38 192 GLY A CA 1
ATOM 1519 C C . GLY A 1 192 ? 22.555 2.379 3.006 1.00 78.38 192 GLY A C 1
ATOM 1520 O O . GLY A 1 192 ? 23.478 3.073 2.587 1.00 78.38 192 GLY A O 1
ATOM 1521 N N . LEU A 1 193 ? 22.775 1.196 3.592 1.00 83.19 193 LEU A N 1
ATOM 1522 C CA . LEU A 1 193 ? 24.121 0.638 3.777 1.00 83.19 193 LEU A CA 1
ATOM 1523 C C . LEU A 1 193 ? 24.809 0.337 2.443 1.00 83.19 193 LEU A C 1
ATOM 1525 O O . LEU A 1 193 ? 25.959 0.731 2.250 1.00 83.19 193 LEU A O 1
ATOM 1529 N N . ASN A 1 194 ? 24.096 -0.301 1.513 1.00 77.62 194 ASN A N 1
ATOM 1530 C CA . ASN A 1 194 ? 24.647 -0.684 0.212 1.00 77.62 194 ASN A CA 1
ATOM 1531 C C . ASN A 1 194 ? 25.052 0.512 -0.665 1.00 77.62 194 ASN A C 1
ATOM 1533 O O . ASN A 1 194 ? 25.765 0.320 -1.645 1.00 77.62 194 ASN A O 1
ATOM 1537 N N . GLY A 1 195 ? 24.544 1.713 -0.385 1.00 71.19 195 GLY A N 1
ATOM 1538 C CA . GLY A 1 195 ? 24.928 2.930 -1.101 1.00 71.19 195 GLY A CA 1
ATOM 1539 C C . GLY A 1 195 ? 26.036 3.744 -0.420 1.00 71.19 195 GLY A C 1
ATOM 1540 O O . GLY A 1 195 ? 26.525 4.702 -1.006 1.00 71.19 195 GLY A O 1
ATOM 1541 N N . ILE A 1 196 ? 26.443 3.387 0.805 1.00 72.81 196 ILE A N 1
ATOM 1542 C CA . ILE A 1 196 ? 27.582 4.007 1.516 1.00 72.81 196 ILE A CA 1
ATOM 1543 C C . ILE A 1 196 ? 28.819 3.106 1.451 1.00 72.81 196 ILE A C 1
ATOM 1545 O O . ILE A 1 196 ? 29.939 3.603 1.369 1.00 72.81 196 ILE A O 1
ATOM 1549 N N . ILE A 1 197 ? 28.614 1.788 1.482 1.00 67.44 197 ILE A N 1
ATOM 1550 C CA . ILE A 1 197 ? 29.663 0.777 1.357 1.00 67.44 197 ILE A CA 1
ATOM 1551 C C . ILE A 1 197 ? 29.449 0.075 0.008 1.00 67.44 197 ILE A C 1
ATOM 1553 O O . ILE A 1 197 ? 28.762 -0.949 -0.038 1.00 67.44 197 ILE A O 1
ATOM 1557 N N . PRO A 1 198 ? 29.946 0.636 -1.108 1.00 59.41 198 PRO A N 1
ATOM 1558 C CA . PRO A 1 198 ? 29.934 -0.082 -2.372 1.00 59.41 198 PRO A CA 1
ATOM 1559 C C . PRO A 1 198 ? 30.895 -1.276 -2.265 1.00 59.41 198 PRO A C 1
ATOM 1561 O O . PRO A 1 198 ? 32.039 -1.118 -1.835 1.00 59.41 198 PRO A O 1
ATOM 1564 N N . HIS A 1 199 ? 30.398 -2.469 -2.595 1.00 56.56 199 HIS A N 1
ATOM 1565 C CA . HIS A 1 199 ? 31.230 -3.645 -2.862 1.00 56.56 199 HIS A CA 1
ATOM 1566 C C . HIS A 1 199 ? 31.851 -3.545 -4.252 1.00 56.56 199 HIS A C 1
ATOM 1568 O O . HIS A 1 199 ? 31.132 -3.075 -5.164 1.00 56.56 199 HIS A O 1
#

pLDDT: mean 79.71, std 13.29, range [39.38, 96.62]

Foldseek 3Di:
DVVLVVVLVVLLVLLLCLLLVVQLVVLVVLQVDCPVVVVVLVVLLLDLVSLVVLQVLLCVLQVCLVVQVVVQPPDPDRVVVVVVVVCSRDDDSVNSNVVSVVVSLLVVLVVVVSVVQSVVCVVVVPDCVPSSVVSVVVSCVVCVVVVVLVVCCVVPVVVSVVVVVVVVVVVVVDSVVSCSSNSSSVVSNVSSVCSVDPD

Sequence (199 aa):
MLTESKKKEQRLLLFLAIAQGAYFILGIVFMLGIDPVIDLFQQLKESIFVSVIFLITGIGLIYLSFALPKLTKNKSGNIYTRIFQKIGNTLSVKVVVTIAFLAFLIEVTQAIPYWAMLGLVTYHQLPPLIWLPTVAIYNILMVLPSLVLLFLYKTNPIKTELKLVGFRNRLMKSNATLWAIGGAGGIFLHLGLNGIIPH

Radius of gyration: 19.62 Å; chains: 1; bounding box: 57×31×56 Å